Protein 5XA5 (pdb70)

B-factor: mean 40.96, std 16.68, range [18.18, 114.08]

Foldseek 3Di:
DVLFWFQVLVVLLCCQQVVLVPDDDDDDDDPPAALVNVLVVLLVVLVVCLVVLVVVLVPQPCVPVCVVLSVVLVVLNVQLVVLSVVLSVLSSVCSVVVVPPVSVVSNSVSSNSNSVSVSVSVRSVVLSVLVSLLVLLVVLLVLLVCLLVDLDLVSVVVSVVVNVVSLVVSLVVLLVSLVGTPDVVLSVLSVVLNVLLVVLSVQLSVLSNVCSVPVVDVVSVVSNVVSNVSNVQSSQSNSQSSSVHHGD/DDPVVVCPVVVVVVVVVVCVVVPDPDD

Structure (mmCIF, N/CA/C/O backbone):
data_5XA5
#
_entry.id   5XA5
#
_cell.length_a   57.095
_cell.length_b   57.095
_cell.length_c   155.436
_cell.angle_alpha   90.000
_cell.angle_beta   90.000
_cell.angle_gamma   120.000
#
_symmetry.space_group_name_H-M   'P 31 2 1'
#
loop_
_entity.id
_entity.type
_entity.pdbx_description
1 polymer 'Alpha-catenin-like protein hmp-1'
2 polymer 'Beta-catenin-like protein hmp-2'
3 water water
#
loop_
_atom_site.group_PDB
_atom_site.id
_atom_site.type_symbol
_atom_site.label_atom_id
_atom_site.label_alt_id
_atom_site.label_comp_id
_atom_site.label_asym_id
_atom_site.label_entity_id
_atom_site.label_seq_id
_atom_site.pdbx_PDB_ins_code
_atom_site.Cartn_x
_atom_site.Cartn_y
_atom_site.Cartn_z
_atom_site.occupancy
_atom_site.B_iso_or_equiv
_atom_site.auth_seq_id
_atom_site.auth_comp_id
_atom_site.auth_asym_id
_atom_site.auth_atom_id
_atom_site.pdbx_PDB_model_num
ATOM 1 N N . ILE A 1 17 ? 29.600 -1.261 15.731 1.00 91.63 13 ILE A N 1
ATOM 2 C CA . ILE A 1 17 ? 28.351 -1.242 14.973 1.00 95.28 13 ILE A CA 1
ATOM 3 C C . ILE A 1 17 ? 28.604 -1.624 13.512 1.00 98.04 13 ILE A C 1
ATOM 4 O O . ILE A 1 17 ? 27.737 -2.178 12.849 1.00 100.50 13 ILE A O 1
ATOM 9 N N . ASP A 1 18 ? 29.805 -1.319 13.023 1.00 96.99 14 ASP A N 1
ATOM 10 C CA . ASP A 1 18 ? 30.192 -1.572 11.630 1.00 94.34 14 ASP A CA 1
ATOM 11 C C . ASP A 1 18 ? 30.406 -3.056 11.327 1.00 84.23 14 ASP A C 1
ATOM 12 O O . ASP A 1 18 ? 30.609 -3.436 10.179 1.00 81.79 14 ASP A O 1
ATOM 17 N N . GLU A 1 19 ? 30.372 -3.886 12.364 1.00 76.11 15 GLU A N 1
ATOM 18 C CA . GLU A 1 19 ? 30.516 -5.333 12.212 1.00 69.87 15 GLU A CA 1
ATOM 19 C C . GLU A 1 19 ? 29.150 -5.990 12.085 1.00 53.75 15 GLU A C 1
ATOM 20 O O . GLU A 1 19 ? 29.037 -7.182 11.812 1.00 45.82 15 GLU A O 1
ATOM 26 N N . VAL A 1 20 ? 28.109 -5.194 12.289 1.00 42.42 16 VAL A N 1
ATOM 27 C CA . VAL A 1 20 ? 26.749 -5.694 12.207 1.00 34.00 16 VAL A CA 1
ATOM 28 C C . VAL A 1 20 ? 26.359 -5.847 10.747 1.00 33.95 16 VAL A C 1
ATOM 29 O O . VAL A 1 20 ? 26.395 -4.883 9.972 1.00 35.06 16 VAL A O 1
ATOM 33 N N . ARG A 1 21 ? 26.012 -7.071 10.365 1.00 30.09 17 ARG A N 1
ATOM 34 C CA A ARG A 1 21 ? 25.769 -7.394 8.964 0.57 27.66 17 ARG A CA 1
ATOM 35 C CA B ARG A 1 21 ? 25.766 -7.367 8.959 0.43 27.88 17 ARG A CA 1
ATOM 36 C C . ARG A 1 21 ? 24.300 -7.691 8.681 1.00 28.50 17 ARG A C 1
ATOM 37 O O . ARG A 1 21 ? 23.901 -7.817 7.532 1.00 29.31 17 ARG A O 1
ATOM 52 N N . SER A 1 22 ? 23.499 -7.790 9.738 1.00 25.61 18 SER A N 1
ATOM 53 C CA . SER A 1 22 ? 22.071 -8.088 9.613 1.00 26.36 18 SER A CA 1
ATOM 54 C C . SER A 1 22 ? 21.246 -6.834 9.856 1.00 25.98 18 SER A C 1
ATOM 55 O O . SER A 1 22 ? 21.411 -6.204 10.883 1.00 25.11 18 SER A O 1
ATOM 58 N N . LYS A 1 23 ? 20.366 -6.486 8.922 1.00 24.12 19 LYS A N 1
ATOM 59 C CA . LYS A 1 23 ? 19.472 -5.331 9.123 1.00 23.53 19 LYS A CA 1
ATOM 60 C C . LYS A 1 23 ? 18.469 -5.546 10.254 1.00 24.16 19 LYS A C 1
ATOM 61 O O . LYS A 1 23 ? 18.045 -4.584 10.913 1.00 24.72 19 LYS A O 1
ATOM 67 N N . ASN A 1 24 ? 18.043 -6.789 10.446 1.00 24.27 20 ASN A N 1
ATOM 68 C CA . ASN A 1 24 ? 17.158 -7.121 11.555 1.00 24.66 20 ASN A CA 1
ATOM 69 C C . ASN A 1 24 ? 17.853 -6.793 12.870 1.00 26.39 20 ASN A C 1
ATOM 70 O O . ASN A 1 24 ? 17.285 -6.130 13.732 1.00 26.92 20 ASN A O 1
ATOM 75 N N . VAL A 1 25 ? 19.101 -7.232 13.012 1.00 24.39 21 VAL A N 1
ATOM 76 C CA . VAL A 1 25 ? 19.874 -6.920 14.218 1.00 24.33 21 VAL A CA 1
ATOM 77 C C . VAL A 1 25 ? 20.157 -5.425 14.315 1.00 24.96 21 VAL A C 1
ATOM 78 O O . VAL A 1 25 ? 20.038 -4.825 15.383 1.00 26.56 21 VAL A O 1
ATOM 82 N N . LEU A 1 26 ? 20.523 -4.817 13.191 1.00 23.69 22 LEU A N 1
ATOM 83 C CA . LEU A 1 26 ? 20.905 -3.409 13.192 1.00 24.05 22 LEU A CA 1
ATOM 84 C C . LEU A 1 26 ? 19.756 -2.550 13.710 1.00 24.18 22 LEU A C 1
ATOM 85 O O . LEU A 1 26 ? 19.962 -1.683 14.559 1.00 25.15 22 LEU A O 1
ATOM 90 N N . LYS A 1 27 ? 18.542 -2.806 13.228 1.00 22.63 23 LYS A N 1
ATOM 91 C CA . LYS A 1 27 ? 17.402 -1.976 13.652 1.00 22.95 23 LYS A CA 1
ATOM 92 C C . LYS A 1 27 ? 17.103 -2.186 15.122 1.00 27.13 23 LYS A C 1
ATOM 93 O O . LYS A 1 27 ? 16.836 -1.223 15.846 1.00 23.16 23 LYS A O 1
ATOM 99 N N . GLN A 1 28 ? 17.174 -3.440 15.566 1.00 24.39 24 GLN A N 1
ATOM 100 C CA . GLN A 1 28 ? 16.910 -3.733 16.977 1.00 22.87 24 GLN A CA 1
ATOM 101 C C . GLN A 1 28 ? 17.918 -3.048 17.887 1.00 28.76 24 GLN A C 1
ATOM 102 O O . GLN A 1 28 ? 17.544 -2.451 18.892 1.00 27.10 24 GLN A O 1
ATOM 108 N N . ILE A 1 29 ? 19.203 -3.150 17.565 1.00 26.85 25 ILE A N 1
ATOM 109 C CA A ILE A 1 29 ? 20.237 -2.551 18.390 0.36 27.62 25 ILE A CA 1
ATOM 110 C CA B ILE A 1 29 ? 20.211 -2.558 18.437 0.64 27.40 25 ILE A CA 1
ATOM 111 C C . ILE A 1 29 ? 20.160 -1.033 18.345 1.00 27.25 25 ILE A C 1
ATOM 112 O O . ILE A 1 29 ? 20.434 -0.353 19.323 1.00 27.81 25 ILE A O 1
ATOM 121 N N . THR A 1 30 ? 19.764 -0.495 17.194 1.00 23.46 26 THR A N 1
ATOM 122 C CA . THR A 1 30 ? 19.647 0.959 17.089 1.00 24.66 26 THR A CA 1
ATOM 123 C C . THR A 1 30 ? 18.550 1.447 18.030 1.00 25.85 26 THR A C 1
ATOM 124 O O . THR A 1 30 ? 18.705 2.476 18.703 1.00 25.62 26 THR A O 1
ATOM 128 N N . GLN A 1 31 ? 17.457 0.696 18.104 1.00 23.39 27 GLN A N 1
ATOM 129 C CA . GLN A 1 31 ? 16.382 1.023 19.049 1.00 25.73 27 GLN A CA 1
ATOM 130 C C . GLN A 1 31 ? 16.885 0.958 20.477 1.00 29.99 27 GLN A C 1
ATOM 131 O O . GLN A 1 31 ? 16.660 1.868 21.273 1.00 29.23 27 GLN A O 1
ATOM 137 N N . LEU A 1 32 ? 17.555 -0.141 20.796 1.00 26.86 28 LEU A N 1
ATOM 138 C CA . LEU A 1 32 ? 18.029 -0.367 22.163 1.00 29.48 28 LEU A CA 1
ATOM 139 C C . LEU A 1 32 ? 18.890 0.800 22.635 1.00 27.80 28 LEU A C 1
ATOM 140 O O . LEU A 1 32 ? 18.607 1.420 23.668 1.00 37.67 28 LEU A O 1
ATOM 145 N N . ILE A 1 33 ? 19.910 1.125 21.851 1.00 29.44 29 ILE A N 1
ATOM 146 C CA . ILE A 1 33 ? 20.908 2.112 22.237 1.00 31.22 29 ILE A CA 1
ATOM 147 C C . ILE A 1 33 ? 20.374 3.531 22.198 1.00 32.79 29 ILE A C 1
ATOM 148 O O . ILE A 1 33 ? 20.558 4.299 23.143 1.00 34.89 29 ILE A O 1
ATOM 153 N N . ASN A 1 34 ? 19.701 3.895 21.112 1.00 26.92 30 ASN A N 1
ATOM 154 C CA . ASN A 1 34 ? 19.181 5.255 21.010 1.00 26.32 30 ASN A CA 1
ATOM 155 C C . ASN A 1 34 ? 18.153 5.604 22.074 1.00 27.68 30 ASN A C 1
ATOM 156 O O . ASN A 1 34 ? 18.188 6.700 22.642 1.00 31.40 30 ASN A O 1
ATOM 161 N N . GLU A 1 35 ? 17.225 4.692 22.346 1.00 27.86 31 GLU A N 1
ATOM 162 C CA . GLU A 1 35 ? 16.137 5.040 23.257 1.00 26.35 31 GLU A CA 1
ATOM 163 C C . GLU A 1 35 ? 16.659 5.265 24.665 1.00 32.57 31 GLU A C 1
ATOM 164 O O . GLU A 1 35 ? 16.270 6.230 25.313 1.00 35.06 31 GLU A O 1
ATOM 170 N N . VAL A 1 36 ? 17.552 4.399 25.130 1.00 29.59 32 VAL A N 1
ATOM 171 C CA . VAL A 1 36 ? 17.954 4.448 26.535 1.00 35.25 32 VAL A CA 1
ATOM 172 C C . VAL A 1 36 ? 18.971 5.560 26.793 1.00 44.24 32 VAL A C 1
ATOM 173 O O . VAL A 1 36 ? 19.149 5.995 27.931 1.00 38.44 32 VAL A O 1
ATOM 177 N N . THR A 1 37 ? 19.625 6.041 25.739 1.00 39.76 33 THR A N 1
ATOM 178 C CA . THR A 1 37 ? 20.590 7.128 25.891 1.00 41.32 33 THR A CA 1
ATOM 179 C C . THR A 1 37 ? 20.016 8.491 25.504 1.00 48.39 33 THR A C 1
ATOM 180 O O . THR A 1 37 ? 20.737 9.490 25.498 1.00 50.23 33 THR A O 1
ATOM 184 N N . ASN A 1 38 ? 18.727 8.539 25.181 1.00 40.41 34 ASN A N 1
ATOM 185 C CA . ASN A 1 38 ? 18.101 9.784 24.740 1.00 44.01 34 ASN A CA 1
ATOM 186 C C . ASN A 1 38 ? 16.804 10.095 25.487 1.00 47.42 34 ASN A C 1
ATOM 187 O O . ASN A 1 38 ? 15.853 10.634 24.913 1.00 48.43 34 ASN A O 1
ATOM 192 N N . ILE A 1 39 ? 16.762 9.753 26.769 1.00 38.29 35 ILE A N 1
ATOM 193 C CA . ILE A 1 39 ? 15.580 10.030 27.572 1.00 39.28 35 ILE A CA 1
ATOM 194 C C . ILE A 1 39 ? 15.488 11.510 27.896 1.00 46.84 35 ILE A C 1
ATOM 195 O O . ILE A 1 39 ? 16.389 12.070 28.515 1.00 41.44 35 ILE A O 1
ATOM 200 N N . THR A 1 40 ? 14.403 12.139 27.459 1.00 47.73 36 THR A N 1
ATOM 201 C CA . THR A 1 40 ? 14.149 13.536 27.781 1.00 60.57 36 THR A CA 1
ATOM 202 C C . THR A 1 40 ? 12.909 13.653 28.658 1.00 63.11 36 THR A C 1
ATOM 203 O O . THR A 1 40 ? 13.002 13.926 29.855 1.00 73.31 36 THR A O 1
ATOM 207 N N . GLU A 1 41 ? 11.751 13.426 28.053 1.00 52.96 37 GLU A N 1
ATOM 208 C CA . GLU A 1 41 ? 10.475 13.547 28.747 1.00 48.97 37 GLU A CA 1
ATOM 209 C C . GLU A 1 41 ? 10.208 12.357 29.669 1.00 41.29 37 GLU A C 1
ATOM 210 O O . GLU A 1 41 ? 10.589 11.222 29.365 1.00 37.79 37 GLU A O 1
ATOM 216 N N . THR A 1 42 ? 9.564 12.626 30.801 1.00 39.38 38 THR A N 1
ATOM 217 C CA . THR A 1 42 ? 9.112 11.558 31.682 1.00 34.41 38 THR A CA 1
ATOM 218 C C . THR A 1 42 ? 7.595 11.608 31.823 1.00 32.50 38 THR A C 1
ATOM 219 O O . THR A 1 42 ? 6.967 12.616 31.493 1.00 37.78 38 THR A O 1
ATOM 223 N N . PHE A 1 43 ? 7.017 10.520 32.330 1.00 33.05 39 PHE A N 1
ATOM 224 C CA . PHE A 1 43 ? 5.566 10.312 32.319 1.00 33.32 39 PHE A CA 1
ATOM 225 C C . PHE A 1 43 ? 5.036 9.746 33.616 1.00 31.41 39 PHE A C 1
ATOM 226 O O . PHE A 1 43 ? 5.756 9.065 34.340 1.00 32.37 39 PHE A O 1
ATOM 234 N N . PRO A 1 44 ? 3.761 10.007 33.909 1.00 32.77 40 PRO A N 1
ATOM 235 C CA . PRO A 1 44 ? 3.2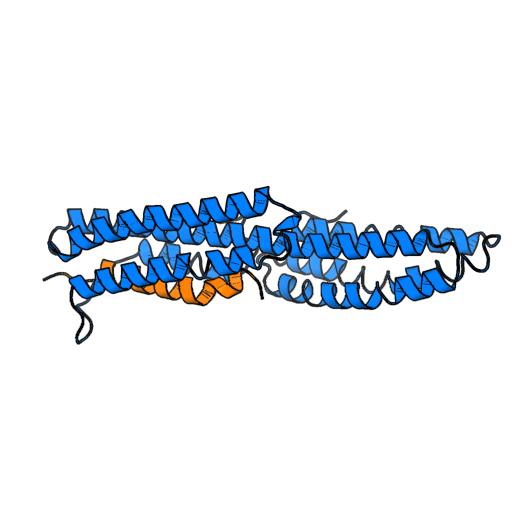01 9.312 35.069 1.00 31.34 40 PRO A CA 1
ATOM 236 C C . PRO A 1 44 ? 3.048 7.816 34.817 1.00 34.06 40 PRO A C 1
ATOM 237 O O . PRO A 1 44 ? 3.223 7.340 33.692 1.00 35.38 40 PRO A O 1
ATOM 241 N N . LEU A 1 45 ? 2.748 7.087 35.881 1.00 37.40 41 LEU A N 1
ATOM 242 C CA . LEU A 1 45 ? 2.441 5.668 35.789 1.00 36.85 41 LEU A CA 1
ATOM 243 C C . LEU A 1 45 ? 1.240 5.441 34.887 1.00 32.80 41 LEU A C 1
ATOM 244 O O . LEU A 1 45 ? 0.287 6.223 34.909 1.00 40.51 41 LEU A O 1
ATOM 249 N N . LYS A 1 46 ? 1.278 4.375 34.096 1.00 35.90 42 LYS A N 1
ATOM 250 C CA . LYS A 1 46 ? 0.099 3.992 33.334 1.00 35.82 42 LYS A CA 1
ATOM 251 C C . LYS A 1 46 ? -0.992 3.607 34.328 1.00 43.66 42 LYS A C 1
ATOM 252 O O . LYS A 1 46 ? -0.690 3.275 35.481 1.00 42.84 42 LYS A O 1
ATOM 258 N N . PRO A 1 47 ? -2.266 3.687 33.907 1.00 39.45 43 PRO A N 1
ATOM 259 C CA . PRO A 1 47 ? -3.359 3.367 34.831 1.00 36.43 43 PRO A CA 1
ATOM 260 C C . PRO A 1 47 ? -3.223 1.974 35.439 1.00 38.13 43 PRO A C 1
ATOM 261 O O . PRO A 1 47 ? -3.001 0.997 34.716 1.00 38.62 43 PRO A O 1
ATOM 265 N N . GLY A 1 48 ? -3.312 1.910 36.764 1.00 45.00 44 GLY A N 1
ATOM 266 C CA . GLY A 1 48 ? -3.235 0.649 37.481 1.00 45.70 44 GLY A CA 1
ATOM 267 C C . GLY A 1 48 ? -1.828 0.208 37.844 1.00 44.41 44 GLY A C 1
ATOM 268 O O . GLY A 1 48 ? -1.647 -0.723 38.629 1.00 37.62 44 GLY A O 1
ATOM 269 N N . GLN A 1 49 ? -0.822 0.863 37.272 1.00 36.66 45 GLN A N 1
ATOM 270 C CA . GLN A 1 49 ? 0.561 0.469 37.517 1.00 33.59 45 GLN A CA 1
ATOM 271 C C . GLN A 1 49 ? 1.083 1.068 38.825 1.00 40.30 45 GLN A C 1
ATOM 272 O O . GLN A 1 49 ? 0.544 2.060 39.322 1.00 37.69 45 GLN A O 1
ATOM 278 N N . THR A 1 50 ? 2.116 0.443 39.388 1.00 36.21 46 THR A N 1
ATOM 279 C CA . THR A 1 50 ? 2.809 0.972 40.558 1.00 33.55 46 THR A CA 1
ATOM 280 C C . THR A 1 50 ? 4.311 0.970 40.365 1.00 37.08 46 THR A C 1
ATOM 281 O O . THR A 1 50 ? 4.826 0.323 39.449 1.00 35.30 46 THR A O 1
ATOM 285 N N . THR A 1 51 ? 5.017 1.669 41.248 1.00 37.17 47 THR A N 1
ATOM 286 C CA . THR A 1 51 ? 6.472 1.662 41.192 1.00 44.81 47 THR A CA 1
ATOM 287 C C . THR A 1 51 ? 6.994 0.245 41.384 1.00 45.58 47 THR A C 1
ATOM 288 O O . THR A 1 51 ? 7.893 -0.184 40.667 1.00 42.74 47 THR A O 1
ATOM 292 N N . GLU A 1 52 ? 6.426 -0.495 42.333 1.00 46.66 48 GLU A N 1
ATOM 293 C CA . GLU A 1 52 ? 6.865 -1.873 42.535 1.00 42.14 48 GLU A CA 1
ATOM 294 C C . GLU A 1 52 ? 6.519 -2.754 41.321 1.00 43.42 48 GLU A C 1
ATOM 295 O O . GLU A 1 52 ? 7.286 -3.651 40.960 1.00 41.14 48 GLU A O 1
ATOM 301 N N . GLY A 1 53 ? 5.384 -2.480 40.685 1.00 41.14 49 GLY A N 1
ATOM 302 C CA . GLY A 1 53 ? 4.999 -3.159 39.459 1.00 37.59 49 GLY A CA 1
ATOM 303 C C . GLY A 1 53 ? 5.962 -2.926 38.301 1.00 36.13 49 GLY A C 1
ATOM 304 O O . GLY A 1 53 ? 6.170 -3.819 37.468 1.00 38.57 49 GLY A O 1
ATOM 305 N N . LEU A 1 54 ? 6.544 -1.731 38.223 1.00 30.89 50 LEU A N 1
ATOM 306 C CA . LEU A 1 54 ? 7.534 -1.445 37.176 1.00 30.08 50 LEU A CA 1
ATOM 307 C C . LEU A 1 54 ? 8.731 -2.373 37.305 1.00 32.80 50 LEU A C 1
ATOM 308 O O . LEU A 1 54 ? 9.250 -2.879 36.310 1.00 34.82 50 LEU A O 1
ATOM 313 N N . VAL A 1 55 ? 9.182 -2.579 38.534 1.00 35.20 51 VAL A N 1
ATOM 314 C CA . VAL A 1 55 ? 10.315 -3.454 38.786 1.00 36.70 51 VAL A CA 1
ATOM 315 C C . VAL A 1 55 ? 9.915 -4.904 38.512 1.00 39.34 51 VAL A C 1
ATOM 316 O O . VAL A 1 55 ? 10.691 -5.671 37.937 1.00 38.64 51 VAL A O 1
ATOM 320 N N . ALA A 1 56 ? 8.700 -5.278 38.914 1.00 39.89 52 ALA A N 1
ATOM 321 C CA . ALA A 1 56 ? 8.215 -6.641 38.692 1.00 38.51 52 ALA A CA 1
ATOM 322 C C . ALA A 1 56 ? 8.186 -6.980 37.206 1.00 44.85 52 ALA A C 1
ATOM 323 O O . ALA A 1 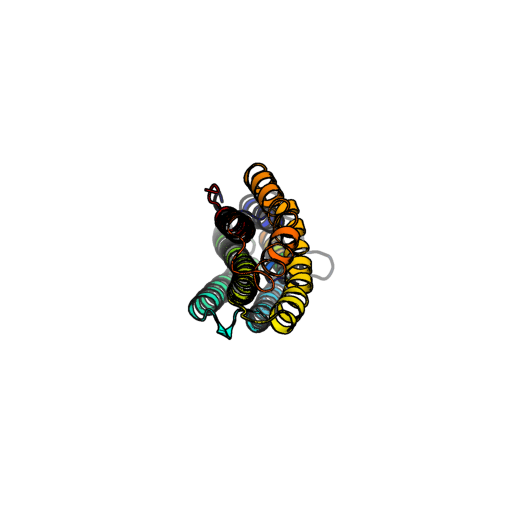56 ? 8.616 -8.062 36.795 1.00 39.65 52 ALA A O 1
ATOM 325 N N . THR A 1 57 ? 7.672 -6.056 36.403 1.00 36.87 53 THR A N 1
ATOM 326 C CA . THR A 1 57 ? 7.635 -6.256 34.960 1.00 36.97 53 THR A CA 1
ATOM 327 C C . THR A 1 57 ? 9.037 -6.422 34.401 1.00 38.60 53 THR A C 1
ATOM 328 O O . THR A 1 57 ? 9.286 -7.314 33.591 1.00 37.43 53 THR A O 1
ATOM 332 N N . LEU A 1 58 ? 9.947 -5.558 34.835 1.00 37.37 54 LEU A N 1
ATOM 333 C CA . LEU A 1 58 ? 11.339 -5.625 34.402 1.00 35.75 54 LEU A CA 1
ATOM 334 C C . LEU A 1 58 ? 11.939 -6.984 34.756 1.00 42.05 54 LEU A C 1
ATOM 335 O O . LEU A 1 58 ? 12.582 -7.631 33.929 1.00 36.48 54 LEU A O 1
ATOM 340 N N . ASP A 1 59 ? 11.695 -7.422 35.986 1.00 39.59 55 ASP A N 1
ATOM 341 C CA . ASP A 1 59 ? 12.207 -8.702 36.465 1.00 41.41 55 ASP A CA 1
ATOM 342 C C . ASP A 1 59 ? 11.707 -9.854 35.593 1.00 34.02 55 ASP A C 1
ATOM 343 O O . ASP A 1 59 ? 12.485 -10.718 35.183 1.00 40.41 55 ASP A O 1
ATOM 348 N N . ALA A 1 60 ? 10.414 -9.847 35.280 1.00 43.58 56 ALA A N 1
ATOM 349 C CA . ALA A 1 60 ? 9.812 -10.895 34.457 1.00 37.11 56 ALA A CA 1
ATOM 350 C C . ALA A 1 60 ? 10.338 -10.861 33.033 1.00 33.84 56 ALA A C 1
ATOM 351 O O . ALA A 1 60 ? 10.484 -11.903 32.391 1.00 40.28 56 ALA A O 1
ATOM 353 N N . ALA A 1 61 ? 10.603 -9.659 32.538 1.00 32.28 57 ALA A N 1
ATOM 354 C CA . ALA A 1 61 ? 11.096 -9.497 31.169 1.00 33.13 57 ALA A CA 1
ATOM 355 C C . ALA A 1 61 ? 12.533 -9.987 31.053 1.00 37.32 57 ALA A C 1
ATOM 356 O O . ALA A 1 61 ? 12.899 -10.596 30.044 1.00 38.69 57 ALA A O 1
ATOM 358 N N . VAL A 1 62 ? 13.350 -9.708 32.065 1.00 35.22 58 VAL A N 1
ATOM 359 C CA . VAL A 1 62 ? 14.704 -10.258 32.108 1.00 33.78 58 VAL A CA 1
ATOM 360 C C . VAL A 1 62 ? 14.634 -11.777 32.101 1.00 38.47 58 VAL A C 1
ATOM 361 O O . VAL A 1 62 ? 15.311 -12.440 31.309 1.00 39.64 58 VAL A O 1
ATOM 365 N N . ALA A 1 63 ? 13.793 -12.327 32.975 1.00 38.34 59 ALA A N 1
ATOM 366 C CA . ALA A 1 63 ? 13.646 -13.773 33.079 1.00 37.03 59 ALA A CA 1
ATOM 367 C C . ALA A 1 63 ? 13.199 -14.412 31.765 1.00 41.28 59 ALA A C 1
ATOM 368 O O . ALA A 1 63 ? 13.733 -15.446 31.360 1.00 42.95 59 ALA A O 1
ATOM 370 N N . ASN A 1 64 ? 12.223 -13.804 31.100 1.00 37.27 60 ASN A N 1
ATOM 371 C CA . ASN A 1 64 ? 11.711 -14.383 29.869 1.00 40.07 60 ASN A CA 1
ATOM 372 C C . ASN A 1 64 ? 12.766 -14.346 28.770 1.00 39.85 60 ASN A C 1
ATOM 373 O O . ASN A 1 64 ? 12.843 -15.260 27.947 1.00 40.93 60 ASN A O 1
ATOM 378 N N . PHE A 1 65 ? 13.576 -13.289 28.762 1.00 35.03 61 PHE A N 1
ATOM 379 C CA . PHE A 1 65 ? 14.675 -13.179 27.809 1.00 34.75 61 PHE A CA 1
ATOM 380 C C . PHE A 1 65 ? 15.665 -14.327 28.039 1.00 38.46 61 PHE A C 1
ATOM 381 O O . PHE A 1 65 ? 16.131 -14.973 27.093 1.00 37.29 61 PHE A O 1
ATOM 389 N N . LEU A 1 66 ? 15.976 -14.591 29.304 1.00 37.87 62 LEU A N 1
ATOM 390 C CA . LEU A 1 66 ? 16.917 -15.647 29.633 1.00 38.32 62 LEU A CA 1
ATOM 391 C C . LEU A 1 66 ? 16.360 -17.016 29.260 1.00 42.92 62 LEU A C 1
ATOM 392 O O . LEU A 1 66 ? 17.099 -17.876 28.789 1.00 46.32 62 LEU A O 1
ATOM 397 N N . GLN A 1 67 ? 15.057 -17.209 29.452 1.00 42.56 63 GLN A N 1
ATOM 398 C CA . GLN A 1 67 ? 14.434 -18.496 29.164 1.00 39.63 63 GLN A CA 1
ATOM 399 C C . GLN A 1 67 ? 14.400 -18.760 27.665 1.00 39.71 63 GLN A C 1
ATOM 400 O O . GLN A 1 67 ? 14.769 -19.842 27.209 1.00 43.04 63 GLN A O 1
ATOM 406 N N . THR A 1 68 ? 13.959 -17.771 26.900 1.00 37.26 64 THR A N 1
ATOM 407 C CA A THR A 1 68 ? 13.876 -17.964 25.460 0.23 38.95 64 THR A CA 1
ATOM 408 C CA B THR A 1 68 ? 13.878 -17.889 25.452 0.77 36.91 64 THR A CA 1
ATOM 409 C C . THR A 1 68 ? 15.278 -18.031 24.854 1.00 36.77 64 THR A C 1
ATOM 410 O O . THR A 1 68 ? 15.518 -18.838 23.936 1.00 38.87 64 THR A O 1
ATOM 417 N N . GLY A 1 69 ? 16.212 -17.242 25.383 1.00 37.78 65 GLY A N 1
ATOM 418 C CA . GLY A 1 69 ? 17.602 -17.309 24.959 1.00 38.29 65 GLY A CA 1
ATOM 419 C C . GLY A 1 69 ? 18.195 -18.696 25.151 1.00 37.27 65 GLY A C 1
ATOM 420 O O . GLY A 1 69 ? 18.865 -19.214 24.258 1.00 39.49 65 GLY A O 1
ATOM 421 N N . SER A 1 70 ? 17.947 -19.303 26.312 1.00 40.00 66 SER A N 1
ATOM 422 C CA . SER A 1 70 ? 18.436 -20.657 26.591 1.00 41.40 66 SER A CA 1
ATOM 423 C C . SER A 1 70 ? 17.851 -21.685 25.635 1.00 44.56 66 SER A C 1
ATOM 424 O O . SER A 1 70 ? 18.559 -22.570 25.153 1.00 44.27 66 SER A O 1
ATOM 427 N N . PHE A 1 71 ? 16.553 -21.572 25.378 1.00 45.85 67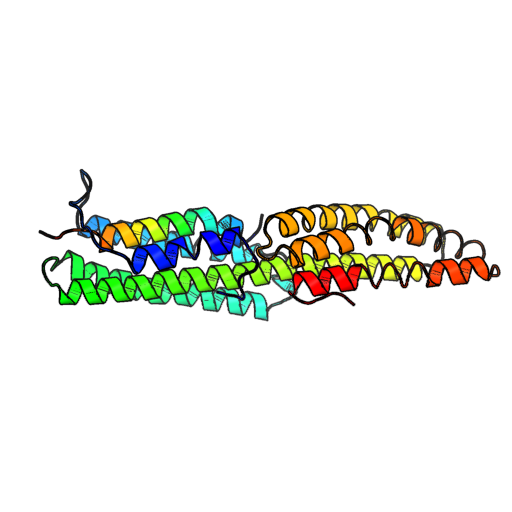 PHE A N 1
ATOM 428 C CA . PHE A 1 71 ? 15.882 -22.470 24.449 1.00 44.87 67 PHE A CA 1
ATOM 429 C C . PHE A 1 71 ? 16.461 -22.318 23.040 1.00 41.83 67 PHE A C 1
ATOM 430 O O . PHE A 1 71 ? 16.762 -23.315 22.374 1.00 43.12 67 PHE A O 1
ATOM 438 N N . ALA A 1 72 ? 16.624 -21.068 22.605 1.00 37.61 68 ALA A N 1
ATOM 439 C CA . ALA A 1 72 ? 17.153 -20.764 21.270 1.00 37.13 68 ALA A CA 1
ATOM 440 C C . ALA A 1 72 ? 18.538 -21.368 21.080 1.00 38.64 68 ALA A C 1
ATOM 441 O O . ALA A 1 72 ? 18.846 -21.935 20.024 1.00 41.54 68 ALA A O 1
ATOM 443 N N . ILE A 1 73 ? 19.369 -21.251 22.110 1.00 40.91 69 ILE A N 1
ATOM 444 C CA . ILE A 1 73 ? 20.732 -21.770 22.058 1.00 45.05 69 ILE A CA 1
ATOM 445 C C . ILE A 1 73 ? 20.725 -23.302 21.991 1.00 50.05 69 ILE A C 1
ATOM 446 O O . ILE A 1 73 ? 21.491 -23.902 21.229 1.00 48.66 69 ILE A O 1
ATOM 451 N N . SER A 1 74 ? 19.849 -23.930 22.774 1.00 42.98 70 SER A N 1
ATOM 452 C CA . SER A 1 74 ? 19.784 -25.389 22.824 1.00 46.70 70 SER A CA 1
ATOM 453 C C . SER A 1 74 ? 19.315 -26.012 21.509 1.00 51.92 70 SER A C 1
ATOM 454 O O . SER A 1 74 ? 19.627 -27.165 21.218 1.00 56.84 70 SER A O 1
ATOM 457 N N . LYS A 1 75 ? 18.575 -25.251 20.714 1.00 47.86 71 LYS A N 1
ATOM 458 C CA . LYS A 1 75 ? 18.047 -25.756 19.454 1.00 53.01 71 LYS A CA 1
ATOM 459 C C . LYS A 1 75 ? 18.965 -25.437 18.277 1.00 52.34 71 LYS A C 1
ATOM 460 O O . LYS A 1 75 ? 18.702 -25.865 17.150 1.00 54.42 71 LYS A O 1
ATOM 466 N N . CYS A 1 76 ? 20.038 -24.693 18.539 1.00 49.78 72 CYS A N 1
ATOM 467 C CA . CYS A 1 76 ? 20.942 -24.272 17.471 1.00 47.11 72 CYS A CA 1
ATOM 468 C C . CYS A 1 76 ? 21.578 -25.484 16.819 1.00 47.91 72 CYS A C 1
ATOM 469 O O . CYS A 1 76 ? 22.215 -26.287 17.496 1.00 46.89 72 CYS A O 1
ATOM 472 N N . PRO A 1 77 ? 21.405 -25.619 15.497 1.00 50.63 73 PRO A N 1
ATOM 473 C CA . PRO A 1 77 ? 21.826 -26.842 14.800 1.00 52.82 73 PRO A CA 1
ATOM 474 C C . PRO A 1 77 ? 23.326 -27.150 14.850 1.00 59.87 73 PRO A C 1
ATOM 475 O O . PRO A 1 77 ? 23.696 -28.269 14.520 1.00 66.91 73 PRO A O 1
ATOM 479 N N . ILE A 1 78 ? 24.179 -26.219 15.259 1.00 53.14 74 ILE A N 1
ATOM 480 C CA . ILE A 1 78 ? 25.594 -26.569 15.386 1.00 55.65 74 ILE A CA 1
ATOM 481 C C . ILE A 1 78 ? 26.041 -26.744 16.844 1.00 59.59 74 ILE A C 1
ATOM 482 O O . ILE A 1 78 ? 27.218 -26.585 17.159 1.00 54.62 74 ILE A O 1
ATOM 487 N N . ALA A 1 79 ? 25.088 -27.088 17.713 1.00 62.41 75 ALA A N 1
ATOM 488 C CA . ALA A 1 79 ? 25.325 -27.297 19.147 1.00 67.86 75 ALA A CA 1
ATOM 489 C C . ALA A 1 79 ? 26.439 -28.308 19.383 1.00 77.56 75 ALA A C 1
ATOM 490 O O . ALA A 1 79 ? 27.330 -28.084 20.216 1.00 85.37 75 ALA A O 1
ATOM 492 N N . ASN A 1 80 ? 26.363 -29.402 18.632 1.00 79.42 76 ASN A N 1
ATOM 493 C CA . ASN A 1 80 ? 27.373 -30.432 18.614 1.00 81.28 76 ASN A CA 1
ATOM 494 C C . ASN A 1 80 ? 28.701 -29.957 18.050 1.00 77.69 76 ASN A C 1
ATOM 495 O O . ASN A 1 80 ? 29.752 -30.096 18.679 1.00 77.83 76 ASN A O 1
ATOM 500 N N . SER A 1 81 ? 28.619 -29.415 16.840 1.00 73.26 77 SER A N 1
ATOM 501 C CA . SER A 1 81 ? 29.755 -29.269 15.938 1.00 72.35 77 SER A CA 1
ATOM 502 C C . SER A 1 81 ? 30.712 -28.167 16.367 1.00 75.85 77 SER A C 1
ATOM 503 O O . SER A 1 81 ? 31.898 -28.180 16.035 1.00 73.65 77 SER A O 1
ATOM 506 N N . ASP A 1 82 ? 30.174 -27.198 17.095 1.00 55.73 78 ASP A N 1
ATOM 507 C CA . ASP A 1 82 ? 30.924 -26.004 17.459 1.00 59.00 78 ASP A CA 1
ATOM 508 C C . ASP A 1 82 ? 30.675 -25.638 18.918 1.00 54.07 78 ASP A C 1
ATOM 509 O O . ASP A 1 82 ? 29.852 -24.773 19.220 1.00 55.52 78 ASP A O 1
ATOM 514 N N . PRO A 1 83 ? 31.388 -26.299 19.833 1.00 49.96 79 PRO A N 1
ATOM 515 C CA . PRO A 1 83 ? 31.164 -26.115 21.270 1.00 48.84 79 PRO A CA 1
ATOM 516 C C . PRO A 1 83 ? 31.598 -24.751 21.796 1.00 50.75 79 PRO A C 1
ATOM 517 O O . PRO A 1 83 ? 30.934 -24.231 22.685 1.00 55.56 79 PRO A O 1
ATOM 521 N N . ARG A 1 84 ? 32.681 -24.188 21.267 1.00 51.74 80 ARG A N 1
ATOM 522 C CA . ARG A 1 84 ? 33.108 -22.852 21.670 1.00 60.84 80 ARG A CA 1
ATOM 523 C C . ARG A 1 84 ? 32.101 -21.786 21.271 1.00 49.54 80 ARG A C 1
ATOM 524 O O . ARG A 1 84 ? 32.020 -20.750 21.923 1.00 53.84 80 ARG A O 1
ATOM 532 N N . ALA A 1 85 ? 31.358 -22.026 20.196 1.00 52.66 81 ALA A N 1
ATOM 533 C CA . ALA A 1 85 ? 30.353 -21.074 19.754 1.00 46.68 81 ALA A CA 1
ATOM 534 C C . ALA A 1 85 ? 29.231 -21.014 20.781 1.00 57.04 81 ALA A C 1
ATOM 535 O O . ALA A 1 85 ? 28.807 -19.932 21.187 1.00 51.42 81 ALA A O 1
ATOM 537 N N . ILE A 1 86 ? 28.747 -22.184 21.185 1.00 48.49 82 ILE A N 1
ATOM 538 C CA . ILE A 1 86 ? 27.716 -22.280 22.209 1.00 49.13 82 ILE A CA 1
ATOM 539 C C . ILE A 1 86 ? 28.198 -21.686 23.533 1.00 63.10 82 ILE A C 1
ATOM 540 O O . ILE A 1 86 ? 27.415 -21.083 24.268 1.00 63.72 82 ILE A O 1
ATOM 545 N N . ASP A 1 87 ? 29.485 -21.851 23.832 1.00 54.46 83 ASP A N 1
ATOM 546 C CA . ASP A 1 87 ? 30.067 -21.275 25.045 1.00 57.88 83 ASP A CA 1
ATOM 547 C C . ASP A 1 87 ? 30.022 -19.748 25.043 1.00 53.09 83 ASP A C 1
ATOM 548 O O . ASP A 1 87 ? 29.747 -19.130 26.069 1.00 52.33 83 ASP A O 1
ATOM 553 N N . LEU A 1 88 ? 30.301 -19.142 23.895 1.00 53.82 84 LEU A N 1
ATOM 554 C CA . LEU A 1 88 ? 30.234 -17.691 23.784 1.00 53.07 84 LEU A CA 1
ATOM 555 C C . LEU A 1 88 ? 28.807 -17.210 24.000 1.00 46.08 84 LEU A C 1
ATOM 556 O O . LEU A 1 88 ? 28.579 -16.194 24.660 1.00 44.90 84 LEU A O 1
ATOM 561 N N . LEU A 1 89 ? 27.854 -17.951 23.441 1.00 44.57 85 LEU A N 1
ATOM 562 C CA . LEU A 1 89 ? 26.439 -17.603 23.548 1.00 40.69 85 LEU A CA 1
ATOM 563 C C . LEU A 1 89 ? 25.981 -17.632 24.992 1.00 44.83 85 LEU A C 1
ATOM 564 O O . LEU A 1 89 ? 25.264 -16.742 25.435 1.00 43.72 85 LEU A O 1
ATOM 569 N N . HIS A 1 90 ? 26.400 -18.658 25.727 1.00 46.53 86 HIS A N 1
ATOM 570 C CA . HIS A 1 90 ? 26.030 -18.760 27.126 1.00 42.70 86 HIS A CA 1
ATOM 571 C C . HIS A 1 90 ? 26.679 -17.636 27.933 1.00 42.75 86 HIS A C 1
ATOM 572 O O . HIS A 1 90 ? 26.051 -17.054 28.817 1.00 44.46 86 HIS A O 1
ATOM 579 N N . GLU A 1 91 ? 27.928 -17.318 27.599 1.00 47.27 87 GLU A N 1
ATOM 580 C CA . GLU A 1 91 ? 28.648 -16.219 28.237 1.00 42.39 87 GLU A CA 1
ATOM 581 C C . GLU A 1 91 ? 27.940 -14.884 28.010 1.00 41.89 87 GLU A C 1
ATOM 582 O O . GLU A 1 91 ? 27.785 -14.081 28.929 1.00 47.69 87 GLU A O 1
ATOM 588 N N . ALA A 1 92 ? 27.522 -14.650 26.774 1.00 43.47 88 ALA A N 1
ATOM 589 C CA . ALA A 1 92 ? 26.847 -13.401 26.428 1.00 44.98 88 ALA A CA 1
ATOM 590 C C . ALA A 1 92 ? 25.481 -13.313 27.085 1.00 48.10 88 ALA A C 1
ATOM 591 O O . ALA A 1 92 ? 25.050 -12.237 27.495 1.00 42.30 88 ALA A O 1
ATOM 593 N N . LEU A 1 93 ? 24.792 -14.445 27.171 1.00 41.92 89 LEU A N 1
ATOM 594 C CA . LEU A 1 93 ? 23.501 -14.479 27.848 1.00 42.92 89 LEU A CA 1
ATOM 595 C C . LEU A 1 93 ? 23.691 -14.217 29.339 1.00 46.44 89 LEU A C 1
ATOM 596 O O . LEU A 1 93 ? 22.848 -13.590 29.980 1.00 41.87 89 LEU A O 1
ATOM 601 N N . GLY A 1 94 ? 24.802 -14.710 29.883 1.00 46.09 90 GLY A N 1
ATOM 602 C CA . GLY A 1 94 ? 25.131 -14.489 31.278 1.00 45.05 90 GLY A CA 1
ATOM 603 C C . GLY A 1 94 ? 25.340 -13.017 31.575 1.00 47.24 90 GLY A C 1
ATOM 604 O O . GLY A 1 94 ? 25.008 -12.539 32.651 1.00 45.81 90 GLY A O 1
ATOM 605 N N . ALA A 1 95 ? 25.881 -12.288 30.605 1.00 47.13 91 ALA A N 1
ATOM 606 C CA . ALA A 1 95 ? 26.092 -10.855 30.783 1.00 48.18 91 ALA A CA 1
ATOM 607 C C . ALA A 1 95 ? 24.755 -10.119 30.857 1.00 43.81 91 ALA A C 1
ATOM 608 O O . ALA A 1 95 ? 24.636 -9.108 31.553 1.00 43.86 91 ALA A O 1
ATOM 610 N N . VAL A 1 96 ? 23.747 -10.628 30.149 1.00 40.85 92 VAL A N 1
ATOM 611 C CA . VAL A 1 96 ? 22.396 -10.082 30.254 1.00 33.52 92 VAL A CA 1
ATOM 612 C C . VAL A 1 96 ? 21.809 -10.370 31.638 1.00 39.82 92 VAL A C 1
ATOM 613 O O . VAL A 1 96 ? 21.209 -9.492 32.263 1.00 43.91 92 VAL A O 1
ATOM 617 N N . GLN A 1 97 ? 22.002 -11.589 32.128 1.00 42.58 93 GLN A N 1
ATOM 618 C CA . GLN A 1 97 ? 21.518 -11.947 33.457 1.00 39.38 93 GLN A CA 1
ATOM 619 C C . GLN A 1 97 ? 22.138 -11.052 34.525 1.00 45.59 93 GLN A C 1
ATOM 620 O O . GLN A 1 97 ? 21.447 -10.581 35.431 1.00 43.95 93 GLN A O 1
ATOM 626 N N . ASP A 1 98 ? 23.440 -10.811 34.404 1.00 43.54 94 ASP A N 1
ATOM 627 C CA . ASP A 1 98 ? 24.164 -10.030 35.402 1.00 45.52 94 ASP A CA 1
ATOM 628 C C . ASP A 1 98 ? 23.773 -8.552 35.363 1.00 48.57 94 ASP A C 1
ATOM 629 O O . ASP A 1 98 ? 23.385 -7.992 36.390 1.00 46.43 94 ASP A O 1
ATOM 634 N N . THR A 1 99 ? 23.858 -7.920 34.194 1.00 42.61 95 THR A N 1
ATOM 635 C CA . THR A 1 99 ? 23.465 -6.517 34.076 1.00 37.18 95 THR A CA 1
ATOM 636 C C . THR A 1 99 ? 21.990 -6.369 34.405 1.00 45.30 95 THR A C 1
ATOM 637 O O . THR A 1 99 ? 21.550 -5.321 34.894 1.00 41.29 95 THR A O 1
ATOM 641 N N . GLY A 1 100 ? 21.232 -7.426 34.122 1.00 41.30 96 GLY A N 1
ATOM 642 C CA . GLY A 1 100 ? 19.816 -7.455 34.431 1.00 43.68 96 GLY A CA 1
ATOM 643 C C . GLY A 1 100 ? 19.607 -7.363 35.928 1.00 38.27 96 GLY A C 1
ATOM 644 O O . GLY A 1 100 ? 18.721 -6.649 36.406 1.00 41.14 96 GLY A O 1
ATOM 645 N N . GLN A 1 101 ? 20.432 -8.088 36.676 1.00 39.91 97 GLN A N 1
ATOM 646 C CA . GLN A 1 101 ? 20.352 -8.039 38.135 1.00 41.48 97 GLN A CA 1
ATOM 647 C C . GLN A 1 101 ? 20.656 -6.644 38.668 1.00 42.39 97 GLN A C 1
ATOM 648 O O . GLN A 1 101 ? 19.944 -6.148 39.538 1.00 43.05 97 GLN A O 1
ATOM 654 N N . VAL A 1 102 ? 21.714 -6.020 38.156 1.00 43.31 98 VAL A N 1
ATOM 655 C CA . VAL A 1 102 ? 22.056 -4.656 38.558 1.00 46.57 98 VAL A CA 1
ATOM 656 C C . VAL A 1 102 ? 20.935 -3.678 38.211 1.00 48.44 98 VAL A C 1
ATOM 657 O O . VAL A 1 102 ? 20.629 -2.775 38.991 1.00 44.67 98 VAL A O 1
ATOM 661 N N . MET A 1 103 ? 20.310 -3.862 37.051 1.00 44.48 99 MET A N 1
ATOM 662 C CA . MET A 1 103 ? 19.204 -2.995 36.657 1.00 39.61 99 MET A CA 1
ATOM 663 C C . MET A 1 103 ? 18.019 -3.130 37.615 1.00 40.69 99 MET A C 1
ATOM 664 O O . MET A 1 103 ? 17.393 -2.133 37.987 1.00 41.16 99 MET A O 1
ATOM 669 N N . ILE A 1 104 ? 17.711 -4.360 38.016 1.00 40.58 100 ILE A N 1
ATOM 670 C CA . ILE A 1 104 ? 16.589 -4.600 38.922 1.00 42.79 100 ILE A CA 1
ATOM 671 C C . ILE A 1 104 ? 16.855 -3.973 40.290 1.00 46.58 100 ILE A C 1
ATOM 672 O O . ILE A 1 104 ? 15.949 -3.404 40.908 1.00 46.72 100 ILE A O 1
ATOM 677 N N . GLN A 1 105 ? 18.100 -4.050 40.750 1.00 42.68 101 GLN A N 1
ATOM 678 C CA . GLN A 1 105 ? 18.465 -3.444 42.030 1.00 43.55 101 GLN A CA 1
ATOM 679 C C . GLN A 1 105 ? 18.463 -1.917 41.996 1.00 47.43 101 GLN A C 1
ATOM 680 O O . GLN A 1 105 ? 17.821 -1.275 42.833 1.00 45.00 101 GLN A O 1
ATOM 686 N N . THR A 1 106 ? 19.182 -1.331 41.040 1.00 46.18 102 THR A N 1
ATOM 687 C CA . THR A 1 106 ? 19.282 0.125 40.979 1.00 41.28 102 THR A CA 1
ATOM 688 C C . THR A 1 106 ? 17.950 0.711 40.566 1.00 41.80 102 THR A C 1
ATOM 689 O O . THR A 1 106 ? 17.594 1.819 40.964 1.00 45.78 102 THR A O 1
ATOM 693 N N . GLY A 1 107 ? 17.225 -0.028 39.731 1.00 39.15 103 GLY A N 1
ATOM 694 C CA . GLY A 1 107 ? 15.901 0.394 39.325 1.00 34.78 103 GLY A CA 1
ATOM 695 C C . GLY A 1 107 ? 14.982 0.474 40.525 1.00 43.22 103 GLY A C 1
ATOM 696 O O . GLY A 1 107 ? 14.207 1.420 40.665 1.00 41.33 103 GLY A O 1
ATOM 697 N N . ARG A 1 108 ? 15.082 -0.521 41.400 1.00 42.06 104 ARG A N 1
ATOM 698 C CA . ARG A 1 108 ? 14.261 -0.543 42.602 1.00 40.48 104 ARG A CA 1
ATOM 699 C C . ARG A 1 108 ? 14.631 0.621 43.513 1.00 46.97 104 ARG A C 1
ATOM 700 O O . ARG A 1 108 ? 13.757 1.274 44.077 1.00 51.67 104 ARG A O 1
ATOM 708 N N . ASP A 1 109 ? 15.931 0.871 43.644 1.00 46.77 105 ASP A N 1
ATOM 709 C CA . ASP A 1 109 ? 16.427 2.001 44.428 1.00 45.31 105 ASP A CA 1
ATOM 710 C C . ASP A 1 109 ? 15.850 3.309 43.908 1.00 46.46 105 ASP A C 1
ATOM 711 O O . ASP A 1 109 ? 15.460 4.185 44.679 1.00 46.12 105 ASP A O 1
ATOM 716 N N . PHE A 1 110 ? 15.786 3.432 42.587 1.00 42.59 106 PHE A N 1
ATOM 717 C CA . PHE A 1 110 ? 15.284 4.651 41.984 1.00 41.76 106 PHE A CA 1
ATOM 718 C C . PHE A 1 110 ? 13.793 4.849 42.222 1.00 45.02 106 PHE A C 1
ATOM 719 O O . PHE A 1 110 ? 13.387 5.904 42.685 1.00 42.33 106 PHE A O 1
ATOM 727 N N . VAL A 1 111 ? 12.977 3.848 41.909 1.00 42.92 107 VAL A N 1
ATOM 728 C CA . VAL A 1 111 ? 11.528 4.028 41.983 1.00 40.83 107 VAL A CA 1
ATOM 729 C C . VAL A 1 111 ? 11.073 4.249 43.420 1.00 42.42 107 VAL A C 1
ATOM 730 O O . VAL A 1 111 ? 9.996 4.790 43.666 1.00 49.57 107 VAL A O 1
ATOM 734 N N . ARG A 1 112 ? 11.903 3.834 44.368 1.00 41.45 108 ARG A N 1
ATOM 735 C CA . ARG A 1 112 ? 11.571 3.987 45.780 1.00 41.01 108 ARG A CA 1
ATOM 736 C C . ARG A 1 112 ? 11.998 5.349 46.317 1.00 56.46 108 ARG A C 1
ATOM 737 O O . ARG A 1 112 ? 11.582 5.756 47.402 1.00 57.08 108 ARG A O 1
ATOM 745 N N . ASP A 1 113 ? 12.833 6.045 45.554 1.00 48.17 109 ASP A N 1
ATOM 746 C CA . ASP A 1 113 ? 13.265 7.398 45.897 1.00 48.39 109 ASP A CA 1
ATOM 747 C C . ASP A 1 113 ? 13.275 8.203 44.605 1.00 46.08 109 ASP A C 1
ATOM 748 O O . ASP A 1 113 ? 14.312 8.704 44.171 1.00 47.78 109 ASP A O 1
ATOM 753 N N . SER A 1 114 ? 12.103 8.321 43.989 1.00 51.92 110 SER A N 1
ATOM 754 C CA . SER A 1 114 ? 12.031 8.703 42.580 1.00 45.49 110 SER A CA 1
ATOM 755 C C . SER A 1 114 ? 12.335 10.175 42.305 1.00 49.52 110 SER A C 1
ATOM 756 O O . SER A 1 114 ? 12.395 10.584 41.147 1.00 49.22 110 SER A O 1
ATOM 759 N N . THR A 1 115 ? 12.533 10.969 43.355 1.00 50.94 111 THR A N 1
ATOM 760 C CA . THR A 1 115 ? 12.912 12.368 43.166 1.00 51.69 111 THR A CA 1
ATOM 761 C C . THR A 1 115 ? 14.426 12.547 43.200 1.00 50.28 111 THR A C 1
ATOM 762 O O . THR A 1 115 ? 14.942 13.639 42.950 1.00 50.10 111 THR A O 1
ATOM 766 N N . SER A 1 116 ? 15.137 11.468 43.503 1.00 51.98 112 SER A N 1
ATOM 767 C CA . SER A 1 116 ? 16.590 11.513 43.557 1.00 46.12 112 SER A CA 1
ATOM 768 C C . SER A 1 116 ? 17.183 11.525 42.153 1.00 48.61 112 SER A C 1
ATOM 769 O O . SER A 1 116 ? 17.224 10.493 41.484 1.00 47.76 112 SER A O 1
ATOM 772 N N . THR A 1 117 ? 17.628 12.698 41.709 1.00 5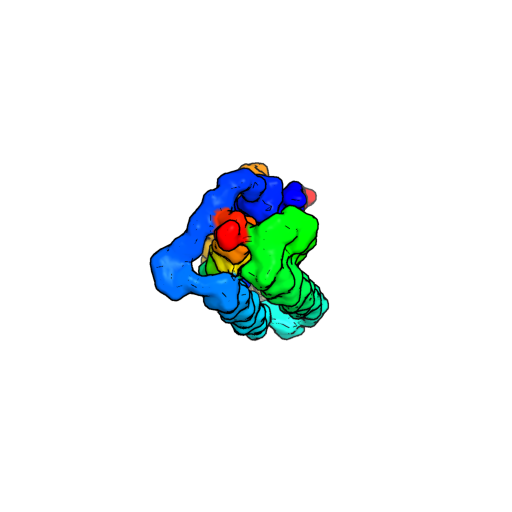1.87 113 THR A N 1
ATOM 773 C CA . THR A 1 117 ? 18.268 12.845 40.405 1.00 50.15 113 THR A CA 1
ATOM 774 C C . THR A 1 117 ? 19.453 11.898 40.257 1.00 46.73 113 THR A C 1
ATOM 775 O O . THR A 1 117 ? 19.690 11.339 39.184 1.00 48.59 113 THR A O 1
ATOM 779 N N . ASN A 1 118 ? 20.187 11.709 41.345 1.00 47.50 114 ASN A N 1
ATOM 780 C CA . ASN A 1 118 ? 21.361 10.853 41.314 1.00 50.60 114 ASN A CA 1
ATOM 781 C C . ASN A 1 118 ? 21.018 9.364 41.202 1.00 52.02 114 ASN A C 1
ATOM 782 O O . ASN A 1 118 ? 21.735 8.604 40.542 1.00 52.28 114 ASN A O 1
ATOM 787 N N . LYS A 1 119 ? 19.935 8.937 41.847 1.00 47.09 115 LYS A N 1
ATOM 788 C CA . LYS A 1 119 ? 19.512 7.543 41.733 1.00 47.82 115 LYS A CA 1
ATOM 789 C C . LYS A 1 119 ? 18.901 7.281 40.362 1.00 41.71 115 LYS A C 1
ATOM 790 O O . LYS A 1 119 ? 18.968 6.162 39.853 1.00 43.89 115 LYS A O 1
ATOM 796 N N . ARG A 1 120 ? 18.294 8.309 39.774 1.00 41.34 116 ARG A N 1
ATOM 797 C CA . ARG A 1 120 ? 17.764 8.182 38.413 1.00 34.37 116 ARG A CA 1
ATOM 798 C C . ARG A 1 120 ? 18.912 7.961 37.440 1.00 39.15 116 ARG A C 1
ATOM 799 O O . ARG A 1 120 ? 18.851 7.092 36.563 1.00 40.19 116 ARG A O 1
ATOM 807 N N . ALA A 1 121 ? 19.971 8.745 37.611 1.00 45.10 117 ALA A N 1
ATOM 808 C CA . ALA A 1 121 ? 21.154 8.644 36.766 1.00 39.53 117 ALA A CA 1
ATOM 809 C C . ALA A 1 121 ? 21.803 7.265 36.862 1.00 44.48 117 ALA A C 1
ATOM 810 O O . ALA A 1 121 ? 22.199 6.687 35.846 1.00 46.57 117 ALA A O 1
ATOM 812 N N . ILE A 1 122 ? 21.905 6.736 38.078 1.00 45.52 118 ILE A N 1
ATOM 813 C CA . ILE A 1 122 ? 22.503 5.419 38.281 1.00 46.32 118 ILE A CA 1
ATOM 814 C C . ILE A 1 122 ? 21.655 4.325 37.627 1.00 46.80 118 ILE A C 1
ATOM 815 O O . ILE A 1 122 ? 22.189 3.423 36.975 1.00 46.07 118 ILE A O 1
ATOM 820 N N . ALA A 1 123 ? 20.336 4.418 37.793 1.00 41.18 119 ALA A N 1
ATOM 821 C CA . ALA A 1 123 ? 19.416 3.469 37.161 1.00 39.47 119 ALA A CA 1
ATOM 822 C C . ALA A 1 123 ? 19.482 3.556 35.632 1.00 41.33 119 ALA A C 1
ATOM 823 O O . ALA A 1 123 ? 19.412 2.540 34.937 1.00 39.64 119 ALA A O 1
ATOM 825 N N . THR A 1 124 ? 19.603 4.777 35.116 1.00 38.24 120 THR A N 1
ATOM 826 C CA . THR A 1 124 ? 19.717 5.001 33.675 1.00 37.87 120 THR A CA 1
ATOM 827 C C . THR A 1 124 ? 21.008 4.395 33.132 1.00 37.04 120 THR A C 1
ATOM 828 O O . THR A 1 124 ? 21.025 3.785 32.055 1.00 40.28 120 THR A O 1
ATOM 832 N N . ASN A 1 125 ? 22.094 4.567 33.877 1.00 40.41 121 ASN A N 1
ATOM 833 C CA . ASN A 1 125 ? 23.362 3.941 33.525 1.00 43.58 121 ASN A CA 1
ATOM 834 C C . ASN A 1 125 ? 23.256 2.413 33.541 1.00 38.21 121 ASN A C 1
ATOM 835 O O . ASN A 1 125 ? 23.792 1.733 32.658 1.00 40.27 121 ASN A O 1
ATOM 840 N N . SER A 1 126 ? 22.544 1.880 34.533 1.00 43.69 122 SER A N 1
ATOM 841 C CA . SER A 1 126 ? 22.297 0.440 34.605 1.00 41.82 122 SER A CA 1
ATOM 842 C C . SER A 1 126 ? 21.537 -0.020 33.362 1.00 37.93 122 SER A C 1
ATOM 843 O O . SER A 1 126 ? 21.803 -1.095 32.825 1.00 41.17 122 SER A O 1
ATOM 846 N N . GLY A 1 127 ? 20.584 0.801 32.921 1.00 34.05 123 GLY A N 1
ATOM 847 C CA . GLY A 1 127 ? 19.768 0.489 31.755 1.00 30.54 123 GLY A CA 1
ATOM 848 C C . GLY A 1 127 ? 20.597 0.464 30.491 1.00 34.39 123 GLY A C 1
ATOM 849 O O . GLY A 1 127 ? 20.433 -0.422 29.653 1.00 35.63 123 GLY A O 1
ATOM 850 N N . ARG A 1 128 ? 21.487 1.441 30.350 1.00 33.23 124 ARG A N 1
ATOM 851 C CA . ARG A 1 128 ? 22.415 1.460 29.219 1.00 32.92 124 ARG A CA 1
ATOM 852 C C . ARG A 1 128 ? 23.256 0.190 29.178 1.00 35.20 124 ARG A C 1
ATOM 853 O O . ARG A 1 128 ? 23.411 -0.436 28.135 1.00 40.65 124 ARG A O 1
ATOM 861 N N . ASN A 1 129 ? 23.800 -0.188 30.325 1.00 34.84 125 ASN A N 1
ATOM 862 C CA . ASN A 1 129 ? 24.620 -1.389 30.400 1.00 37.48 125 ASN A CA 1
ATOM 863 C C . ASN A 1 129 ? 23.849 -2.650 30.049 1.00 36.19 125 ASN A C 1
ATOM 864 O O . ASN A 1 129 ? 24.369 -3.512 29.338 1.00 39.24 125 ASN A O 1
ATOM 869 N N . LEU A 1 130 ? 22.607 -2.747 30.524 1.00 36.23 126 LEU A N 1
ATOM 870 C CA . LEU A 1 130 ? 21.781 -3.930 30.271 1.00 32.01 126 LEU A CA 1
ATOM 871 C C . LEU A 1 130 ? 21.398 -4.044 28.803 1.00 34.65 126 LEU A C 1
ATOM 872 O O . LEU A 1 130 ? 21.519 -5.113 28.209 1.00 33.79 126 LEU A O 1
ATOM 877 N N . LEU A 1 131 ? 20.926 -2.949 28.222 1.00 33.00 127 LEU A N 1
ATOM 878 C CA . LEU A 1 131 ? 20.470 -3.003 26.832 1.00 34.04 127 LEU A CA 1
ATOM 879 C C . LEU A 1 131 ? 21.656 -3.134 25.871 1.00 33.47 127 LEU A C 1
ATOM 880 O O . LEU A 1 131 ? 21.515 -3.656 24.760 1.00 31.38 127 LEU A O 1
ATOM 885 N N . THR A 1 132 ? 22.830 -2.689 26.307 1.00 32.93 128 THR A N 1
ATOM 886 C CA . THR A 1 132 ? 24.056 -2.892 25.534 1.00 31.51 128 THR A CA 1
ATOM 887 C C . THR A 1 132 ? 24.449 -4.370 25.549 1.00 29.72 128 THR A C 1
ATOM 888 O O . THR A 1 132 ? 24.941 -4.919 24.548 1.00 33.54 128 THR A O 1
ATOM 892 N N . ALA A 1 133 ? 24.244 -5.022 26.693 1.00 33.80 129 ALA A N 1
ATOM 893 C CA . ALA A 1 133 ? 24.533 -6.452 26.806 1.00 31.74 129 ALA A CA 1
ATOM 894 C C . ALA A 1 133 ? 23.545 -7.257 25.966 1.00 34.27 129 ALA A C 1
ATOM 895 O O . ALA A 1 133 ? 23.898 -8.290 25.393 1.00 36.52 129 ALA A O 1
ATOM 897 N N . VAL A 1 134 ? 22.309 -6.776 25.878 1.00 33.12 130 VAL A N 1
ATOM 898 C CA . VAL A 1 134 ? 21.323 -7.400 25.001 1.00 28.40 130 VAL A CA 1
ATOM 899 C C . VAL A 1 134 ? 21.762 -7.253 23.550 1.00 31.65 130 VAL A C 1
ATOM 900 O O . VAL A 1 134 ? 21.708 -8.212 22.785 1.00 32.10 130 VAL A O 1
ATOM 904 N N . ALA A 1 135 ? 22.231 -6.061 23.192 1.00 28.87 131 ALA A N 1
ATOM 905 C CA . ALA A 1 135 ? 22.689 -5.805 21.826 1.00 29.39 131 ALA A CA 1
ATOM 906 C C . ALA A 1 135 ? 23.883 -6.689 21.457 1.00 30.64 131 ALA A C 1
ATOM 907 O O . ALA A 1 135 ? 23.934 -7.230 20.347 1.00 31.57 131 ALA A O 1
ATOM 909 N N . LYS A 1 136 ? 24.833 -6.844 22.382 1.00 30.88 132 LYS A N 1
ATOM 910 C CA . LYS A 1 136 ? 26.002 -7.688 22.121 1.00 35.17 132 LYS A CA 1
ATOM 911 C C . LYS A 1 136 ? 25.584 -9.144 21.944 1.00 37.35 132 LYS A C 1
ATOM 912 O O . LYS A 1 136 ? 26.153 -9.861 21.113 1.00 35.83 132 LYS A O 1
ATOM 918 N N . PHE A 1 137 ? 24.576 -9.576 22.698 1.00 33.97 133 PHE A N 1
ATOM 919 C CA . PHE A 1 137 ? 24.063 -10.935 22.551 1.00 33.63 133 PHE A CA 1
ATOM 920 C C . PHE A 1 137 ? 23.473 -11.146 21.160 1.00 32.56 133 PHE A C 1
ATOM 921 O O . PHE A 1 137 ? 23.697 -12.178 20.538 1.00 32.38 133 PHE A O 1
ATOM 929 N N . LEU A 1 138 ? 22.721 -10.168 20.673 1.00 29.25 134 LEU A N 1
ATOM 930 C CA . LEU A 1 138 ? 22.105 -10.300 19.364 1.00 24.44 134 LEU A CA 1
ATOM 931 C C . LEU A 1 138 ? 23.156 -10.337 18.269 1.00 28.65 134 LEU A C 1
ATOM 932 O O . LEU A 1 138 ? 22.974 -11.032 17.276 1.00 28.83 134 LEU A O 1
ATOM 937 N N . ILE A 1 139 ? 24.240 -9.581 18.448 1.00 29.21 135 ILE A N 1
ATOM 938 C CA . ILE A 1 139 ? 25.295 -9.514 17.434 1.00 27.06 135 ILE A CA 1
ATOM 939 C C . ILE A 1 139 ? 26.004 -10.857 17.363 1.00 29.74 135 ILE A C 1
ATOM 940 O O . ILE A 1 139 ? 26.283 -11.383 16.278 1.00 29.92 135 ILE A O 1
ATOM 945 N N . LEU A 1 140 ? 26.281 -11.412 18.534 1.00 30.43 136 LEU A N 1
ATOM 946 C CA . LEU A 1 140 ? 26.875 -12.738 18.606 1.00 31.24 136 LEU A CA 1
ATOM 947 C C . LEU A 1 140 ? 25.915 -13.786 18.038 1.00 32.58 136 LEU A C 1
ATOM 948 O O . LEU A 1 140 ? 26.330 -14.700 17.316 1.00 33.41 136 LEU A O 1
ATOM 953 N N . ALA A 1 141 ? 24.625 -13.647 18.341 1.00 29.91 137 ALA A N 1
ATOM 954 C CA . ALA A 1 141 ? 23.622 -14.579 17.831 1.00 28.81 137 ALA A CA 1
ATOM 955 C C . ALA A 1 141 ? 23.607 -14.609 16.308 1.00 29.16 137 ALA A C 1
ATOM 956 O O . ALA A 1 141 ? 23.469 -15.673 15.709 1.00 30.07 137 ALA A O 1
ATOM 958 N N . ASP A 1 142 ? 23.742 -13.442 15.688 1.00 25.56 138 ASP A N 1
ATOM 959 C CA . ASP A 1 142 ? 23.759 -13.386 14.229 1.00 23.86 138 ASP A CA 1
ATOM 960 C C . ASP A 1 142 ? 24.997 -14.112 13.706 1.00 26.44 138 ASP A C 1
ATOM 961 O O . ASP A 1 142 ? 24.927 -14.807 12.689 1.00 27.98 138 ASP A O 1
ATOM 966 N N . SER A 1 143 ? 26.125 -13.980 14.400 1.00 28.88 139 SER A N 1
ATOM 967 C CA . SER A 1 143 ? 27.350 -14.600 13.896 1.00 31.25 139 SER A CA 1
ATOM 968 C C . SER A 1 143 ? 27.224 -16.119 13.933 1.00 34.03 139 SER A C 1
ATOM 969 O O . SER A 1 143 ? 27.799 -16.824 13.086 1.00 33.03 139 SER A O 1
ATOM 972 N N . ILE A 1 144 ? 26.467 -16.624 14.909 1.00 29.16 140 ILE A N 1
ATOM 973 C CA . ILE A 1 144 ? 26.263 -18.070 15.045 1.00 29.36 140 ILE A CA 1
ATOM 974 C C . ILE A 1 144 ? 25.251 -18.535 14.002 1.00 29.26 140 ILE A C 1
ATOM 975 O O . ILE A 1 144 ? 25.385 -19.593 13.394 1.00 29.65 140 ILE A O 1
ATOM 980 N N . ASP A 1 145 ? 24.231 -17.715 13.777 1.00 28.53 141 ASP A N 1
ATOM 981 C CA . ASP A 1 145 ? 23.293 -17.973 12.699 1.00 26.21 141 ASP A CA 1
ATOM 982 C C . ASP A 1 145 ? 24.041 -18.071 11.353 1.00 27.77 141 ASP A C 1
ATOM 983 O O . ASP A 1 145 ? 23.681 -18.876 10.497 1.00 28.69 141 ASP A O 1
ATOM 988 N N . VAL A 1 146 ? 25.088 -17.264 11.176 1.00 27.85 142 VAL A N 1
ATOM 989 C CA . VAL A 1 146 ? 25.863 -17.306 9.939 1.00 25.69 142 VAL A CA 1
ATOM 990 C C . VAL A 1 146 ? 26.662 -18.611 9.878 1.00 30.01 142 VAL A C 1
ATOM 991 O O . VAL A 1 146 ? 26.766 -19.225 8.812 1.00 28.45 142 VAL A O 1
ATOM 995 N N . LYS A 1 147 ? 27.200 -19.043 11.020 1.00 26.82 143 LYS A N 1
ATOM 996 C CA . LYS A 1 147 ? 27.977 -20.284 11.069 1.00 25.64 143 LYS A CA 1
ATOM 997 C C . LYS A 1 147 ? 27.128 -21.471 10.655 1.00 30.02 143 LYS A C 1
ATOM 998 O O . LYS A 1 147 ? 27.626 -22.433 10.059 1.00 28.26 143 LYS A O 1
ATOM 1004 N N . VAL A 1 148 ? 25.846 -21.415 10.990 1.00 28.70 144 VAL A N 1
ATOM 1005 C CA . VAL A 1 148 ? 24.915 -22.449 10.554 1.00 28.58 144 VAL A CA 1
ATOM 1006 C C . VAL A 1 148 ? 24.794 -22.488 9.029 1.00 28.28 144 VAL A C 1
ATOM 1007 O O . VAL A 1 148 ? 24.772 -23.570 8.433 1.00 29.61 144 VAL A O 1
ATOM 1011 N N . ILE A 1 149 ? 24.746 -21.325 8.384 1.00 22.99 145 ILE A N 1
ATOM 1012 C CA . ILE A 1 149 ? 24.691 -21.286 6.935 1.00 21.62 145 ILE A CA 1
ATOM 1013 C C . ILE A 1 149 ? 25.985 -21.848 6.356 1.00 23.18 145 ILE A C 1
ATOM 1014 O O . ILE A 1 149 ? 25.956 -22.626 5.399 1.00 24.63 145 ILE A O 1
ATOM 1019 N N . VAL A 1 150 ? 27.111 -21.453 6.942 1.00 23.46 146 VAL A N 1
ATOM 1020 C CA . VAL A 1 150 ? 28.417 -21.926 6.457 1.00 21.74 146 VAL A CA 1
ATOM 1021 C C . VAL A 1 150 ? 28.512 -23.446 6.577 1.00 25.12 146 VAL A C 1
ATOM 1022 O O . VAL A 1 150 ? 29.087 -24.119 5.706 1.00 27.55 146 VAL A O 1
ATOM 1026 N N . ASP A 1 151 ? 27.928 -23.998 7.635 1.00 25.89 147 ASP A N 1
ATOM 1027 C CA . ASP A 1 151 ? 27.909 -25.450 7.829 1.00 28.02 147 ASP A CA 1
ATOM 1028 C C . ASP A 1 151 ? 27.141 -26.131 6.689 1.00 30.08 147 ASP A C 1
ATOM 1029 O O . ASP A 1 151 ? 27.527 -27.215 6.221 1.00 29.36 147 ASP A O 1
ATOM 1034 N N . LYS A 1 152 ? 26.081 -25.474 6.217 1.00 25.99 148 LYS A N 1
ATOM 1035 C CA . LYS A 1 152 ? 25.295 -25.993 5.094 1.00 22.19 148 LYS A CA 1
ATOM 1036 C C . LYS A 1 152 ? 26.095 -25.945 3.789 1.00 24.81 148 LYS A C 1
ATOM 1037 O O . LYS A 1 152 ? 26.045 -26.889 2.990 1.00 23.90 148 LYS A O 1
ATOM 1043 N N . VAL A 1 153 ? 26.836 -24.856 3.578 1.00 24.61 149 VAL A N 1
ATOM 1044 C CA . VAL A 1 153 ? 27.776 -24.778 2.447 1.00 20.98 149 VAL A CA 1
ATOM 1045 C C . VAL A 1 153 ? 28.778 -25.929 2.489 1.00 24.71 149 VAL A C 1
ATOM 1046 O O . VAL A 1 153 ? 29.078 -26.539 1.455 1.00 23.60 149 VAL A O 1
ATOM 1050 N N . ASP A 1 154 ? 29.303 -26.232 3.673 1.00 22.39 150 ASP A N 1
ATOM 1051 C CA . ASP A 1 154 ? 30.268 -27.318 3.821 1.00 21.87 150 ASP A CA 1
ATOM 1052 C C . ASP A 1 154 ? 29.657 -28.672 3.471 1.00 23.01 150 ASP A C 1
ATOM 1053 O O . ASP A 1 154 ? 30.324 -29.562 2.944 1.00 25.13 150 ASP A O 1
ATOM 1058 N N . GLU A 1 155 ? 28.386 -28.837 3.821 1.00 24.10 151 GLU A N 1
ATOM 1059 C CA . GLU A 1 155 ? 27.686 -30.082 3.531 1.00 23.74 151 GLU A CA 1
ATOM 1060 C C . GLU A 1 155 ? 27.552 -30.249 2.018 1.00 22.09 151 GLU A C 1
ATOM 1061 O O . GLU A 1 155 ? 27.795 -31.332 1.490 1.00 23.48 151 GLU A O 1
ATOM 1067 N N . VAL A 1 156 ? 27.165 -29.174 1.332 1.00 22.01 152 VAL A N 1
ATOM 1068 C CA . VAL A 1 156 ? 27.081 -29.188 -0.138 1.00 19.89 152 VAL A CA 1
ATOM 1069 C C . VAL A 1 156 ? 28.460 -29.489 -0.721 1.00 22.01 152 VAL A C 1
ATOM 1070 O O . VAL A 1 156 ? 28.613 -30.296 -1.640 1.00 21.55 152 VAL A O 1
ATOM 1074 N N . ARG A 1 157 ? 29.489 -28.860 -0.166 1.00 20.07 153 ARG A N 1
ATOM 1075 C CA . ARG A 1 157 ? 30.847 -29.079 -0.662 1.00 19.82 153 ARG A CA 1
ATOM 1076 C C . ARG A 1 157 ? 31.260 -30.548 -0.566 1.00 22.40 153 ARG A C 1
ATOM 1077 O O . ARG A 1 157 ? 31.864 -31.090 -1.489 1.00 23.37 153 ARG A O 1
ATOM 1085 N N . GLU A 1 158 ? 30.924 -31.200 0.547 1.00 21.21 154 GLU A N 1
ATOM 1086 C CA . GLU A 1 158 ? 31.310 -32.598 0.736 1.00 22.09 154 GLU A CA 1
ATOM 1087 C C . GLU A 1 158 ? 30.524 -33.542 -0.166 1.00 21.45 154 GLU A C 1
ATOM 1088 O O . GLU A 1 158 ? 31.071 -34.510 -0.712 1.00 21.83 154 GLU A O 1
ATOM 1094 N N . THR A 1 159 ? 29.235 -33.284 -0.315 1.00 22.99 155 THR A N 1
ATOM 1095 C CA . THR A 1 159 ? 28.454 -34.095 -1.232 1.00 20.16 155 THR A CA 1
ATOM 1096 C C . THR A 1 159 ? 28.984 -33.970 -2.657 1.00 22.69 155 THR A C 1
ATOM 1097 O O . THR A 1 159 ? 29.126 -34.981 -3.352 1.00 23.58 155 THR A O 1
ATOM 1101 N N . ALA A 1 160 ? 29.315 -32.749 -3.078 1.00 21.34 156 ALA A N 1
ATOM 1102 C CA . ALA A 1 160 ? 29.914 -32.544 -4.402 1.00 20.36 156 ALA A CA 1
ATOM 1103 C C . ALA A 1 160 ? 31.250 -33.250 -4.515 1.00 25.17 156 ALA A C 1
ATOM 1104 O O . ALA A 1 160 ? 31.587 -33.800 -5.572 1.00 22.57 156 ALA A O 1
ATOM 1106 N N . HIS A 1 161 ? 32.043 -33.206 -3.442 1.00 20.35 157 HIS A N 1
ATOM 1107 C CA . HIS A 1 161 ? 33.315 -33.912 -3.419 1.00 20.98 157 HIS A CA 1
ATOM 1108 C C . HIS A 1 161 ? 33.104 -35.397 -3.703 1.00 23.04 157 HIS A C 1
ATOM 1109 O O . HIS A 1 161 ? 33.805 -36.001 -4.538 1.00 24.27 157 HIS A O 1
ATOM 1116 N N . GLN A 1 162 ? 32.137 -35.983 -2.995 1.00 22.40 158 GLN A N 1
ATOM 1117 C CA . GLN A 1 162 ? 31.864 -37.400 -3.148 1.00 22.96 158 GLN A CA 1
ATOM 1118 C C . GLN A 1 162 ? 31.359 -37.699 -4.549 1.00 22.14 158 GLN A C 1
ATOM 1119 O O . GLN A 1 162 ? 31.697 -38.749 -5.111 1.00 24.69 158 GLN A O 1
ATOM 1125 N N . MET A 1 163 ? 30.579 -36.770 -5.119 1.00 23.10 159 MET A N 1
ATOM 1126 C CA . MET A 1 163 ? 30.054 -36.987 -6.460 1.00 24.72 159 MET A CA 1
ATOM 1127 C C . MET A 1 163 ? 31.188 -37.047 -7.483 1.00 27.64 159 MET A C 1
ATOM 1128 O O . MET A 1 163 ? 31.207 -37.934 -8.362 1.00 27.89 159 MET A O 1
ATOM 1133 N N . ILE A 1 164 ? 32.169 -36.154 -7.334 1.00 24.00 160 ILE A N 1
ATOM 1134 C CA . ILE A 1 164 ? 33.326 -36.090 -8.213 1.00 23.32 160 ILE A CA 1
ATOM 1135 C C . ILE A 1 164 ? 34.155 -37.365 -8.086 1.00 24.92 160 ILE A C 1
ATOM 1136 O O . ILE A 1 164 ? 34.743 -37.853 -9.069 1.00 28.14 160 ILE A O 1
ATOM 1141 N N . GLU A 1 165 ? 34.208 -37.920 -6.875 1.00 24.89 161 GLU A N 1
ATOM 1142 C CA . GLU A 1 165 ? 35.031 -39.109 -6.632 1.00 25.49 161 GLU A CA 1
ATOM 1143 C C . GLU A 1 165 ? 34.322 -40.425 -6.949 1.00 27.42 161 GLU A C 1
ATOM 1144 O O . GLU A 1 165 ? 34.970 -41.473 -7.026 1.00 30.43 161 GLU A O 1
ATOM 1150 N N . ALA A 1 166 ? 33.006 -40.378 -7.141 1.00 26.95 162 ALA A N 1
ATOM 1151 C CA . ALA A 1 166 ? 32.222 -41.600 -7.335 1.00 29.23 162 ALA A CA 1
ATOM 1152 C C . ALA A 1 166 ? 32.712 -42.387 -8.527 1.00 38.30 162 ALA A C 1
ATOM 1153 O O . ALA A 1 166 ? 33.086 -41.812 -9.547 1.00 33.94 162 ALA A O 1
ATOM 1155 N N . ASP A 1 167 ? 32.697 -43.709 -8.388 1.00 36.87 163 ASP A N 1
ATOM 1156 C CA . ASP A 1 167 ? 33.270 -44.576 -9.403 1.00 41.24 163 ASP A CA 1
ATOM 1157 C C . ASP A 1 167 ? 32.205 -45.335 -10.175 1.00 35.90 163 ASP A C 1
ATOM 1158 O O . ASP A 1 167 ? 32.532 -46.159 -11.024 1.00 36.80 163 ASP A O 1
ATOM 1163 N N . THR A 1 168 ? 30.932 -45.089 -9.878 1.00 32.98 164 THR A N 1
ATOM 1164 C CA A THR A 1 168 ? 29.891 -45.726 -10.663 0.15 33.63 164 THR A CA 1
ATOM 1165 C CA B THR A 1 168 ? 29.841 -45.764 -10.579 0.85 36.60 164 THR A CA 1
ATOM 1166 C C . THR A 1 168 ? 28.747 -44.776 -10.959 1.00 34.23 164 THR A C 1
ATOM 1167 O O . THR A 1 168 ? 28.541 -43.778 -10.259 1.00 31.00 164 THR A O 1
ATOM 1174 N N . LYS A 1 169 ? 28.030 -45.076 -12.037 1.00 34.00 165 LYS A N 1
ATOM 1175 C CA . LYS A 1 169 ? 26.928 -44.236 -12.481 1.00 35.86 165 LYS A CA 1
ATOM 1176 C C . LYS A 1 169 ? 25.835 -44.138 -11.409 1.00 29.53 165 LYS A C 1
ATOM 1177 O O . LYS A 1 169 ? 25.299 -43.057 -11.154 1.00 31.56 165 LYS A O 1
ATOM 1183 N N . ILE A 1 170 ? 25.523 -45.266 -10.777 1.00 31.62 166 ILE A N 1
ATOM 1184 C CA . ILE A 1 170 ? 24.501 -45.311 -9.726 1.00 30.78 166 ILE A CA 1
ATOM 1185 C C . ILE A 1 170 ? 24.871 -44.419 -8.530 1.00 26.68 166 ILE A C 1
ATOM 1186 O O . ILE A 1 170 ? 24.006 -43.729 -7.957 1.00 28.12 166 ILE A O 1
ATOM 1191 N N . LYS A 1 171 ? 26.150 -44.395 -8.166 1.00 27.86 167 LYS A N 1
ATOM 1192 C CA . LYS A 1 171 ? 26.588 -43.494 -7.098 1.00 26.88 167 LYS A CA 1
ATOM 1193 C C . LYS A 1 171 ? 26.454 -42.032 -7.515 1.00 25.67 167 LYS A C 1
ATOM 1194 O O . LYS A 1 171 ? 26.051 -41.199 -6.712 1.00 25.57 167 LYS A O 1
ATOM 1200 N N . VAL A 1 172 ? 26.803 -41.711 -8.762 1.00 24.48 168 VAL A N 1
ATOM 1201 C CA . VAL A 1 172 ? 26.718 -40.327 -9.210 1.00 24.28 168 VAL A CA 1
ATOM 1202 C C . VAL A 1 172 ? 25.265 -39.836 -9.161 1.00 25.26 168 VAL A C 1
ATOM 1203 O O . VAL A 1 172 ? 24.977 -38.735 -8.686 1.00 24.82 168 VAL A O 1
ATOM 1207 N N . ASP A 1 173 ? 24.345 -40.662 -9.629 1.00 22.47 169 ASP A N 1
ATOM 1208 C CA . ASP A 1 173 ? 22.922 -40.288 -9.553 1.00 23.22 169 ASP A CA 1
ATOM 1209 C C . ASP A 1 173 ? 22.415 -40.144 -8.123 1.00 29.62 169 ASP A C 1
ATOM 1210 O O . ASP A 1 173 ? 21.677 -39.210 -7.815 1.00 25.40 169 ASP A O 1
ATOM 1215 N N . ASP A 1 174 ? 22.799 -41.072 -7.247 1.00 26.82 170 ASP A N 1
ATOM 1216 C CA . ASP A 1 174 ? 22.330 -41.016 -5.860 1.00 26.66 170 ASP A CA 1
ATOM 1217 C C . ASP A 1 174 ? 22.901 -39.807 -5.137 1.00 27.54 170 ASP A C 1
ATOM 1218 O O . ASP A 1 174 ? 22.207 -39.138 -4.371 1.00 24.72 170 ASP A O 1
ATOM 1223 N N . LEU A 1 175 ? 24.176 -39.520 -5.373 1.00 25.34 171 LEU A N 1
ATOM 1224 C CA . LEU A 1 175 ? 24.767 -38.342 -4.755 1.00 23.15 171 LEU A CA 1
ATOM 1225 C C . LEU A 1 175 ? 24.156 -37.064 -5.329 1.00 22.44 171 LEU A C 1
ATOM 1226 O O . LEU A 1 175 ? 23.944 -36.121 -4.590 1.00 22.05 171 LEU A O 1
ATOM 1231 N N . TYR A 1 176 ? 23.837 -37.034 -6.621 1.00 22.14 172 TYR A N 1
ATOM 1232 C CA . TYR A 1 176 ? 23.245 -35.814 -7.144 1.00 21.64 172 TYR A CA 1
ATOM 1233 C C . TYR A 1 176 ? 21.823 -35.675 -6.603 1.00 22.66 172 TYR A C 1
ATOM 1234 O O . TYR A 1 176 ? 21.378 -34.561 -6.346 1.00 22.72 172 TYR A O 1
ATOM 1243 N N . ASN A 1 177 ? 21.118 -36.784 -6.382 1.00 21.53 173 ASN A N 1
ATOM 1244 C CA . ASN A 1 177 ? 19.807 -36.665 -5.728 1.00 24.44 173 ASN A CA 1
ATOM 1245 C C . ASN A 1 177 ? 19.909 -35.961 -4.364 1.00 25.48 173 ASN A C 1
ATOM 1246 O O . ASN A 1 177 ? 19.066 -35.141 -4.010 1.00 25.28 173 ASN A O 1
ATOM 1251 N N . LEU A 1 178 ? 20.955 -36.271 -3.611 1.00 22.66 174 LEU A N 1
ATOM 1252 C CA A LEU A 1 178 ? 21.184 -35.628 -2.319 0.64 21.36 174 LEU A CA 1
ATOM 1253 C CA B LEU A 1 178 ? 21.192 -35.630 -2.325 0.36 22.02 174 LEU A CA 1
ATOM 1254 C C . LEU A 1 178 ? 21.555 -34.168 -2.532 1.00 23.47 174 LEU A C 1
ATOM 1255 O O . LEU A 1 178 ? 21.028 -33.287 -1.875 1.00 23.52 174 LEU A O 1
ATOM 1264 N N . LEU A 1 179 ? 22.453 -33.917 -3.474 1.00 21.18 175 LEU A N 1
ATOM 1265 C CA . LEU A 1 179 ? 22.913 -32.568 -3.738 1.00 19.20 175 LEU A CA 1
ATOM 1266 C C . LEU A 1 179 ? 21.771 -31.632 -4.145 1.00 23.48 175 LEU A C 1
ATOM 1267 O O . LEU A 1 179 ? 21.754 -30.472 -3.753 1.00 23.28 175 LEU A O 1
ATOM 1272 N N . ILE A 1 180 ? 20.814 -32.142 -4.922 1.00 21.08 176 ILE A N 1
ATOM 1273 C CA . ILE A 1 180 ? 19.688 -31.325 -5.373 1.00 21.28 176 ILE A CA 1
ATOM 1274 C C . ILE A 1 180 ? 18.998 -30.743 -4.170 1.00 24.22 176 ILE A C 1
ATOM 1275 O O . ILE A 1 180 ? 18.758 -29.529 -4.120 1.00 22.83 176 ILE A O 1
ATOM 1280 N N . SER A 1 181 ? 18.708 -31.598 -3.194 1.00 24.37 177 SER A N 1
ATOM 1281 C CA . SER A 1 181 ? 17.963 -31.144 -2.021 1.00 23.29 177 SER A CA 1
ATOM 1282 C C . SER A 1 181 ? 18.804 -30.222 -1.155 1.00 23.56 177 SER A C 1
ATOM 1283 O O . SER A 1 181 ? 18.293 -29.217 -0.660 1.00 24.45 177 SER A O 1
ATOM 1286 N N . GLN A 1 182 ? 20.077 -30.542 -0.989 1.00 20.80 178 GLN A N 1
ATOM 1287 C CA . GLN A 1 182 ? 20.926 -29.713 -0.143 1.00 21.41 178 GLN A CA 1
ATOM 1288 C C . GLN A 1 182 ? 21.079 -28.314 -0.725 1.00 22.26 178 GLN A C 1
ATOM 1289 O O . GLN A 1 182 ? 21.082 -27.317 0.005 1.00 22.78 178 GLN A O 1
ATOM 1295 N N . ILE A 1 183 ? 21.211 -28.241 -2.043 1.00 20.70 179 ILE A N 1
ATOM 1296 C CA . ILE A 1 183 ? 21.373 -26.942 -2.696 1.00 18.18 179 ILE A CA 1
ATOM 1297 C C . ILE A 1 183 ? 20.067 -26.153 -2.656 1.00 22.74 179 ILE A C 1
ATOM 1298 O O . ILE A 1 183 ? 20.095 -24.935 -2.484 1.00 24.91 179 ILE A O 1
ATOM 1303 N N . GLU A 1 184 ? 18.929 -26.837 -2.794 1.00 21.00 180 GLU A N 1
ATOM 1304 C CA . GLU A 1 184 ? 17.649 -26.150 -2.657 1.00 23.49 180 GLU A CA 1
ATOM 1305 C C . GLU A 1 184 ? 17.466 -25.542 -1.261 1.00 24.99 180 GLU A C 1
ATOM 1306 O O . GLU A 1 184 ? 17.008 -24.404 -1.148 1.00 27.48 180 GLU A O 1
ATOM 1312 N N . GLU A 1 185 ? 17.830 -26.299 -0.226 1.00 25.12 181 GLU A N 1
ATOM 1313 C CA . GLU A 1 18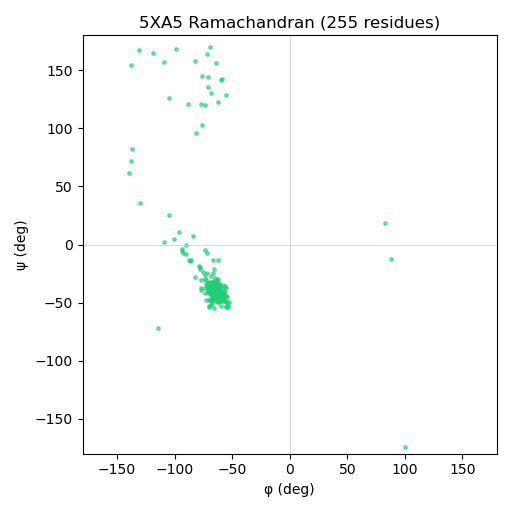5 ? 17.797 -25.834 1.164 1.00 26.75 181 GLU A CA 1
ATOM 1314 C C . GLU A 1 185 ? 18.716 -24.630 1.358 1.00 30.31 181 GLU A C 1
ATOM 1315 O O . GLU A 1 185 ? 18.338 -23.620 1.957 1.00 28.87 181 GLU A O 1
ATOM 1321 N N . LEU A 1 186 ? 19.938 -24.744 0.851 1.00 25.93 182 LEU A N 1
ATOM 1322 C CA . LEU A 1 186 ? 20.917 -23.671 0.984 1.00 23.00 182 LEU A CA 1
ATOM 1323 C C . LEU A 1 186 ? 20.442 -22.434 0.251 1.00 28.43 182 LEU A C 1
ATOM 1324 O O . LEU A 1 186 ? 20.598 -21.321 0.737 1.00 30.06 182 LEU A O 1
ATOM 1329 N N . ASP A 1 187 ? 19.861 -22.638 -0.926 1.00 27.51 183 ASP A N 1
ATOM 1330 C CA . ASP A 1 187 ? 19.405 -21.525 -1.754 1.00 30.72 183 ASP A CA 1
ATOM 1331 C C . ASP A 1 187 ? 18.386 -20.668 -1.010 1.00 32.44 183 ASP A C 1
ATOM 1332 O O . ASP A 1 187 ? 18.460 -19.440 -1.050 1.00 31.59 183 ASP A O 1
ATOM 1337 N N . ILE A 1 188 ? 17.453 -21.312 -0.315 1.00 28.36 184 ILE A N 1
ATOM 1338 C CA . ILE A 1 188 ? 16.446 -20.584 0.457 1.00 31.11 184 ILE A CA 1
ATOM 1339 C C . ILE A 1 188 ? 17.084 -19.721 1.538 1.00 33.11 184 ILE A C 1
ATOM 1340 O O . ILE A 1 188 ? 16.766 -18.538 1.659 1.00 31.42 184 ILE A O 1
ATOM 1345 N N . THR A 1 189 ? 18.006 -20.293 2.311 1.00 24.95 185 THR A N 1
ATOM 1346 C CA A THR A 1 189 ? 18.601 -19.575 3.431 0.56 23.30 185 THR A CA 1
ATOM 1347 C CA B THR A 1 189 ? 18.564 -19.553 3.435 0.44 23.04 185 THR A CA 1
ATOM 1348 C C . THR A 1 189 ? 19.513 -18.457 2.934 1.00 27.36 185 THR A C 1
ATOM 1349 O O . THR A 1 189 ? 19.585 -17.377 3.531 1.00 27.62 185 THR A O 1
ATOM 1356 N N . VAL A 1 190 ? 20.205 -18.698 1.823 1.00 24.00 186 VAL A N 1
ATOM 1357 C CA . VAL A 1 190 ? 21.080 -17.664 1.279 1.00 21.78 186 VAL A CA 1
ATOM 1358 C C . VAL A 1 190 ? 20.300 -16.476 0.707 1.00 26.79 186 VAL A C 1
ATOM 1359 O O . VAL A 1 190 ? 20.705 -15.323 0.872 1.00 24.13 186 VAL A O 1
ATOM 1363 N N . ARG A 1 191 ? 19.193 -16.746 0.023 1.00 25.26 187 ARG A N 1
ATOM 1364 C CA . ARG A 1 191 ? 18.347 -15.662 -0.484 1.00 27.14 187 ARG A CA 1
ATOM 1365 C C . ARG A 1 191 ? 17.821 -14.804 0.658 1.00 27.27 187 ARG A C 1
ATOM 1366 O O . ARG A 1 191 ? 17.766 -13.568 0.549 1.00 27.70 187 ARG A O 1
ATOM 1374 N N . ARG A 1 192 ? 17.419 -15.448 1.746 1.00 27.97 188 ARG A N 1
ATOM 1375 C CA . ARG A 1 192 ? 16.897 -14.705 2.899 1.00 24.66 188 ARG A CA 1
ATOM 1376 C C . ARG A 1 192 ? 18.006 -13.903 3.561 1.00 28.51 188 ARG A C 1
ATOM 1377 O O . ARG A 1 192 ? 17.785 -12.758 3.966 1.00 27.91 188 ARG A O 1
ATOM 1385 N N . ARG A 1 193 ? 19.198 -14.492 3.648 1.00 23.36 189 ARG A N 1
ATOM 1386 C CA . ARG A 1 193 ? 20.341 -13.771 4.195 1.00 25.46 189 ARG A CA 1
ATOM 1387 C C . ARG A 1 193 ? 20.651 -12.541 3.350 1.00 27.10 189 ARG A C 1
ATOM 1388 O O . ARG A 1 193 ? 20.952 -11.463 3.878 1.00 25.97 189 ARG A O 1
ATOM 1396 N N . ALA A 1 194 ? 20.589 -12.699 2.029 1.00 24.54 190 ALA A N 1
ATOM 1397 C CA . ALA A 1 194 ? 20.874 -11.590 1.139 1.00 26.92 190 ALA A CA 1
ATOM 1398 C C . ALA A 1 194 ? 19.940 -10.408 1.389 1.00 25.87 190 ALA A C 1
ATOM 1399 O O . ALA A 1 194 ? 20.378 -9.265 1.397 1.00 28.14 190 ALA A O 1
ATOM 1401 N N . ILE A 1 195 ? 18.657 -10.690 1.591 1.00 26.31 191 ILE A N 1
ATOM 1402 C CA . ILE A 1 195 ? 17.661 -9.648 1.882 1.00 25.76 191 ILE A CA 1
ATOM 1403 C C . ILE A 1 195 ? 17.956 -8.920 3.210 1.00 27.96 191 ILE A C 1
ATOM 1404 O O . ILE A 1 195 ? 17.672 -7.727 3.366 1.00 28.74 191 ILE A O 1
ATOM 1409 N N . ASP A 1 196 ? 18.558 -9.639 4.152 1.00 26.50 192 ASP A N 1
ATOM 1410 C CA . ASP A 1 196 ? 18.828 -9.100 5.481 1.00 23.97 192 ASP A CA 1
ATOM 1411 C C . ASP A 1 196 ? 20.205 -8.425 5.569 1.00 26.36 192 ASP A C 1
ATOM 1412 O O . ASP A 1 196 ? 20.531 -7.829 6.591 1.00 27.72 192 ASP A O 1
ATOM 1417 N N . LEU A 1 197 ? 21.036 -8.539 4.529 1.00 25.61 193 LEU A N 1
ATOM 1418 C CA . LEU A 1 197 ? 22.383 -7.964 4.622 1.00 25.26 193 LEU A CA 1
ATOM 1419 C C . LEU A 1 197 ? 22.389 -6.434 4.584 1.00 26.20 193 LEU A C 1
ATOM 1420 O O . LEU A 1 197 ? 21.721 -5.804 3.755 1.00 28.77 193 LEU A O 1
ATOM 1425 N N . VAL A 1 198 ? 23.182 -5.851 5.476 1.00 26.73 194 VAL A N 1
ATOM 1426 C CA . VAL A 1 198 ? 23.318 -4.408 5.589 1.00 28.10 194 VAL A CA 1
ATOM 1427 C C . VAL A 1 198 ? 24.007 -3.806 4.369 1.00 28.28 194 VAL A C 1
ATOM 1428 O O . VAL A 1 198 ? 23.505 -2.855 3.780 1.00 28.04 194 VAL A O 1
ATOM 1432 N N . LYS A 1 199 ? 25.152 -4.364 3.984 1.00 29.94 195 LYS A N 1
ATOM 1433 C CA . LYS A 1 199 ? 25.924 -3.807 2.870 1.00 39.07 195 LYS A CA 1
ATOM 1434 C C . LYS A 1 199 ? 25.500 -4.387 1.519 1.00 36.58 195 LYS A C 1
ATOM 1435 O O . LYS A 1 199 ? 25.584 -5.594 1.312 1.00 33.12 195 LYS A O 1
ATOM 1441 N N . PRO A 1 200 ? 25.054 -3.525 0.593 1.00 31.68 196 PRO A N 1
ATOM 1442 C CA A PRO A 1 200 ? 24.529 -3.950 -0.708 0.47 34.30 196 PRO A CA 1
ATOM 1443 C CA B PRO A 1 200 ? 24.533 -3.942 -0.714 0.53 34.15 196 PRO A CA 1
ATOM 1444 C C . PRO A 1 200 ? 25.577 -4.681 -1.536 1.00 37.83 196 PRO A C 1
ATOM 1445 O O . PRO A 1 200 ? 25.228 -5.504 -2.379 1.00 35.32 196 PRO A O 1
ATOM 1452 N N . ASN A 1 201 ? 26.846 -4.386 -1.296 1.00 36.30 197 ASN A N 1
ATOM 1453 C CA . ASN A 1 201 ? 27.874 -5.079 -2.058 1.00 36.60 197 ASN A CA 1
ATOM 1454 C C . ASN A 1 201 ? 27.992 -6.530 -1.592 1.00 32.01 197 ASN A C 1
ATOM 1455 O O . ASN A 1 201 ? 28.230 -7.417 -2.411 1.00 32.43 197 ASN A O 1
ATOM 1460 N N . GLN A 1 202 ? 27.788 -6.779 -0.296 1.00 31.62 198 GLN A N 1
ATOM 1461 C CA . GLN A 1 202 ? 27.783 -8.143 0.229 1.00 33.99 198 GLN A CA 1
ATOM 1462 C C . GLN A 1 202 ? 26.538 -8.846 -0.274 1.00 29.12 198 GLN A C 1
ATOM 1463 O O . GLN A 1 202 ? 26.574 -10.018 -0.660 1.00 28.10 198 GLN A O 1
ATOM 1469 N N . ARG A 1 203 ? 25.426 -8.117 -0.261 1.00 28.11 199 ARG A N 1
ATOM 1470 C CA . ARG A 1 203 ? 24.183 -8.613 -0.829 1.00 24.44 199 ARG A CA 1
ATOM 1471 C C . ARG A 1 203 ? 24.393 -9.074 -2.271 1.00 24.19 199 ARG A C 1
ATOM 1472 O O . ARG A 1 203 ? 24.090 -10.222 -2.611 1.00 28.57 199 ARG A O 1
ATOM 1480 N N . ASP A 1 204 ? 24.938 -8.189 -3.101 1.00 28.13 200 ASP A N 1
ATOM 1481 C CA . ASP A 1 204 ? 25.110 -8.503 -4.524 1.00 26.75 200 ASP A CA 1
ATOM 1482 C C . ASP A 1 204 ? 26.105 -9.644 -4.716 1.00 29.69 200 ASP A C 1
ATOM 1483 O O . ASP A 1 204 ? 25.886 -10.511 -5.556 1.00 28.58 200 ASP A O 1
ATOM 1488 N N . ASP A 1 205 ? 27.184 -9.640 -3.935 1.00 26.20 201 ASP A N 1
ATOM 1489 C CA . ASP A 1 205 ? 28.187 -10.705 -4.014 1.00 26.20 201 ASP A CA 1
ATOM 1490 C C . ASP A 1 205 ? 27.608 -12.052 -3.604 1.00 25.70 201 ASP A C 1
ATOM 1491 O O . ASP A 1 205 ? 27.942 -13.092 -4.200 1.00 26.39 201 ASP A O 1
ATOM 1496 N N . LEU A 1 206 ? 26.770 -12.057 -2.568 1.00 25.33 202 LEU A N 1
ATOM 1497 C CA . LEU A 1 206 ? 26.173 -13.301 -2.102 1.00 22.90 202 LEU A CA 1
ATOM 1498 C C . LEU A 1 206 ? 25.233 -13.842 -3.169 1.00 24.40 202 LEU A C 1
ATOM 1499 O O . LEU A 1 206 ? 25.230 -15.045 -3.457 1.00 25.95 202 LEU A O 1
ATOM 1504 N N . LEU A 1 207 ? 24.450 -12.955 -3.772 1.00 25.42 203 LEU A N 1
ATOM 1505 C CA . LEU A 1 207 ? 23.523 -13.374 -4.812 1.00 24.28 203 LEU A CA 1
ATOM 1506 C C . LEU A 1 207 ? 24.261 -13.872 -6.050 1.00 24.80 203 LEU A C 1
ATOM 1507 O O . LEU A 1 207 ? 23.794 -14.796 -6.713 1.00 24.60 203 LEU A O 1
ATOM 1512 N N . ALA A 1 208 ? 25.405 -13.268 -6.348 1.00 24.69 204 ALA A N 1
ATOM 1513 C CA . ALA A 1 208 ? 26.183 -13.704 -7.500 1.00 24.09 204 ALA A CA 1
ATOM 1514 C C . ALA A 1 208 ? 26.717 -15.102 -7.267 1.00 24.23 204 ALA A C 1
ATOM 1515 O O . ALA A 1 208 ? 26.682 -15.945 -8.170 1.00 26.62 204 ALA A O 1
ATOM 1517 N N . ALA A 1 209 ? 27.225 -15.342 -6.062 1.00 25.28 205 ALA A N 1
ATOM 1518 C CA . ALA A 1 209 ? 27.740 -16.668 -5.718 1.00 22.67 205 ALA A CA 1
ATOM 1519 C C . ALA A 1 209 ? 26.615 -17.704 -5.716 1.00 24.50 205 ALA A C 1
ATOM 1520 O O . ALA A 1 209 ? 26.812 -18.832 -6.188 1.00 23.83 205 ALA A O 1
ATOM 1522 N N . ARG A 1 210 ? 25.441 -17.334 -5.185 1.00 24.63 206 ARG A N 1
ATOM 1523 C CA . ARG A 1 210 ? 24.265 -18.202 -5.257 1.00 23.90 206 ARG A CA 1
ATOM 1524 C C . ARG A 1 210 ? 23.952 -18.609 -6.701 1.00 25.52 206 ARG A C 1
ATOM 1525 O O . ARG A 1 210 ? 23.765 -19.790 -7.009 1.00 25.78 206 ARG A O 1
ATOM 1533 N N . SER A 1 211 ? 23.914 -17.626 -7.587 1.00 23.35 207 SER A N 1
ATOM 1534 C CA A SER A 1 211 ? 23.622 -17.891 -8.986 0.52 23.61 207 SER A CA 1
ATOM 1535 C CA B SER A 1 211 ? 23.629 -17.890 -8.991 0.48 23.85 207 SER A CA 1
ATOM 1536 C C . SER A 1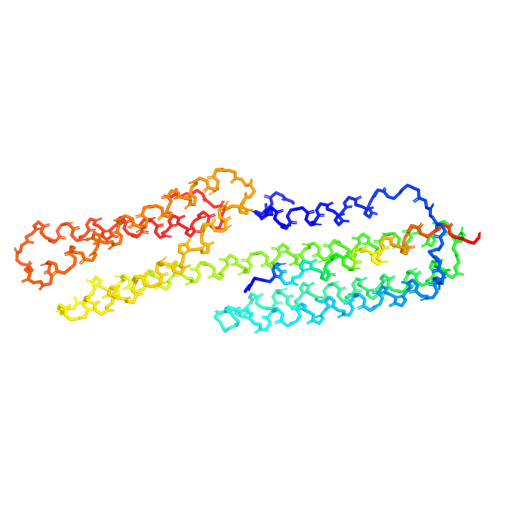 211 ? 24.654 -18.831 -9.605 1.00 26.43 207 SER A C 1
ATOM 1537 O O . SER A 1 211 ? 24.295 -19.745 -10.360 1.00 27.51 207 SER A O 1
ATOM 1542 N N . ALA A 1 212 ? 25.923 -18.601 -9.281 1.00 24.62 208 ALA A N 1
ATOM 1543 C CA . ALA A 1 212 ? 27.005 -19.429 -9.823 1.00 23.56 208 ALA A CA 1
ATOM 1544 C C . ALA A 1 212 ? 26.862 -20.868 -9.338 1.00 28.11 208 ALA A C 1
ATOM 1545 O O . ALA A 1 212 ? 27.045 -21.808 -10.113 1.00 26.25 208 ALA A O 1
ATOM 1547 N N . LEU A 1 213 ? 26.552 -21.051 -8.055 1.00 21.57 209 LEU A N 1
ATOM 1548 C CA . LEU A 1 213 ? 26.311 -22.397 -7.557 1.00 21.00 209 LEU A CA 1
ATOM 1549 C C . LEU A 1 213 ? 25.160 -23.068 -8.306 1.00 24.78 209 LEU A C 1
ATOM 1550 O O . LEU A 1 213 ? 25.279 -24.231 -8.702 1.00 24.16 209 LEU A O 1
ATOM 1555 N N . ARG A 1 214 ? 24.038 -22.365 -8.478 1.00 23.94 210 ARG A N 1
ATOM 1556 C CA . ARG A 1 214 ? 22.885 -22.965 -9.142 1.00 26.17 210 ARG A CA 1
ATOM 1557 C C . ARG A 1 214 ? 23.169 -23.364 -10.588 1.00 25.71 210 ARG A C 1
ATOM 1558 O O . ARG A 1 214 ? 22.643 -24.365 -11.081 1.00 30.31 210 ARG A O 1
ATOM 1566 N N . GLN A 1 215 ? 23.988 -22.580 -11.276 1.00 24.71 211 GLN A N 1
ATOM 1567 C CA . GLN A 1 215 ? 24.341 -22.876 -12.666 1.00 26.47 211 GLN A CA 1
ATOM 1568 C C . GLN A 1 215 ? 25.373 -23.990 -12.769 1.00 28.46 211 GLN A C 1
ATOM 1569 O O . GLN A 1 215 ? 25.330 -24.812 -13.695 1.00 29.95 211 GLN A O 1
ATOM 1575 N N . THR A 1 216 ? 26.317 -24.016 -11.834 1.00 23.74 212 THR A N 1
ATOM 1576 C CA A THR A 1 216 ? 27.441 -24.944 -11.922 0.77 24.54 212 THR A CA 1
ATOM 1577 C CA B THR A 1 216 ? 27.437 -24.949 -11.950 0.23 23.46 212 THR A CA 1
ATOM 1578 C C . THR A 1 216 ? 27.080 -26.366 -11.495 1.00 26.19 212 THR A C 1
ATOM 1579 O O . THR A 1 216 ? 27.546 -27.338 -12.084 1.00 25.13 212 THR A O 1
ATOM 1586 N N . ALA A 1 217 ? 26.248 -26.510 -10.468 1.00 22.62 213 ALA A N 1
ATOM 1587 C CA . ALA A 1 217 ? 26.018 -27.866 -9.976 1.00 20.83 213 ALA A CA 1
ATOM 1588 C C . ALA A 1 217 ? 25.418 -28.841 -11.027 1.00 23.37 213 ALA A C 1
ATOM 1589 O O . ALA A 1 217 ? 25.874 -29.989 -11.121 1.00 24.04 213 ALA A O 1
ATOM 1591 N N . PRO A 1 218 ? 24.420 -28.406 -11.820 1.00 22.74 214 PRO A N 1
ATOM 1592 C CA . PRO A 1 218 ? 23.878 -29.317 -12.833 1.00 21.88 214 PRO A CA 1
ATOM 1593 C C . PRO A 1 218 ? 24.926 -29.697 -13.869 1.00 24.27 214 PRO A C 1
ATOM 1594 O O . PRO A 1 218 ? 24.899 -30.819 -14.384 1.00 24.36 214 PRO A O 1
ATOM 1598 N N . LEU A 1 219 ? 25.839 -28.776 -14.163 1.00 23.50 215 LEU A N 1
ATOM 1599 C CA . LEU A 1 219 ? 26.904 -29.076 -15.120 1.00 24.63 215 LEU A CA 1
ATOM 1600 C C . LEU A 1 219 ? 27.924 -30.042 -14.522 1.00 22.82 215 LEU A C 1
ATOM 1601 O O . LEU A 1 219 ? 28.522 -30.849 -15.237 1.00 25.02 215 LEU A O 1
ATOM 1606 N N . LEU A 1 220 ? 28.150 -29.926 -13.221 1.00 22.29 216 LEU A N 1
ATOM 1607 C CA . LEU A 1 220 ? 29.028 -30.863 -12.531 1.00 23.55 216 LEU A CA 1
ATOM 1608 C C . LEU A 1 220 ? 28.419 -32.262 -12.562 1.00 25.92 216 LEU A C 1
ATOM 1609 O O . LEU A 1 220 ? 29.130 -33.240 -12.809 1.00 24.87 216 LEU A O 1
ATOM 1614 N N . TYR A 1 221 ? 27.114 -32.354 -12.335 1.00 23.70 217 TYR A N 1
ATOM 1615 C CA . TYR A 1 221 ? 26.414 -33.636 -12.428 1.00 19.61 217 TYR A CA 1
ATOM 1616 C C . TYR A 1 221 ? 26.647 -34.279 -13.787 1.00 22.98 217 TYR A C 1
ATOM 1617 O O . TYR A 1 221 ? 27.051 -35.425 -13.864 1.00 24.52 217 TYR A O 1
ATOM 1626 N N . THR A 1 222 ? 26.392 -33.551 -14.871 1.00 25.24 218 THR A N 1
ATOM 1627 C CA . THR A 1 222 ? 26.420 -34.227 -16.150 1.00 21.84 218 THR A CA 1
ATOM 1628 C C . THR A 1 222 ? 27.864 -34.474 -16.606 1.00 23.91 218 THR A C 1
ATOM 1629 O O . THR A 1 222 ? 28.129 -35.475 -17.249 1.00 26.36 218 THR A O 1
ATOM 1633 N N . SER A 1 223 ? 28.803 -33.609 -16.228 1.00 26.38 219 SER A N 1
ATOM 1634 C CA A SER A 1 223 ? 30.203 -33.835 -16.569 0.40 28.46 219 SER A CA 1
ATOM 1635 C CA B SER A 1 223 ? 30.201 -33.845 -16.579 0.60 28.27 219 SER A CA 1
ATOM 1636 C C . SER A 1 223 ? 30.756 -35.053 -15.826 1.00 28.70 219 SER A C 1
ATOM 1637 O O . SER A 1 223 ? 31.513 -35.844 -16.390 1.00 27.98 219 SER A O 1
ATOM 1642 N N . THR A 1 224 ? 30.403 -35.208 -14.552 1.00 27.06 220 THR A N 1
ATOM 1643 C CA A THR A 1 224 ? 30.862 -36.366 -13.781 0.77 25.88 220 THR A CA 1
ATOM 1644 C CA B THR A 1 224 ? 30.902 -36.373 -13.816 0.23 26.04 220 THR A CA 1
ATOM 1645 C C . THR A 1 224 ? 30.225 -37.659 -14.284 1.00 26.25 220 THR A C 1
ATOM 1646 O O . THR A 1 224 ? 30.867 -38.700 -14.360 1.00 29.07 220 THR A O 1
ATOM 1653 N N . ARG A 1 225 ? 28.947 -37.588 -14.631 1.00 25.93 221 ARG A N 1
ATOM 1654 C CA A ARG A 1 225 ? 28.213 -38.750 -15.105 0.26 25.68 221 ARG A CA 1
ATOM 1655 C CA B ARG A 1 225 ? 28.242 -38.771 -15.082 0.74 22.42 221 ARG A CA 1
ATOM 1656 C C . ARG A 1 225 ? 28.794 -39.243 -16.424 1.00 29.61 221 ARG A C 1
ATOM 1657 O O . ARG A 1 225 ? 28.973 -40.437 -16.636 1.00 29.22 221 ARG A O 1
ATOM 1672 N N . THR A 1 226 ? 29.086 -38.304 -17.319 1.00 24.71 222 THR A N 1
ATOM 1673 C CA . THR A 1 226 ? 29.637 -38.657 -18.625 1.00 26.94 222 THR A CA 1
ATOM 1674 C C . THR A 1 226 ? 31.041 -39.230 -18.443 1.00 32.99 222 THR A C 1
ATOM 1675 O O . THR A 1 226 ? 31.414 -40.202 -19.091 1.00 34.80 222 THR A O 1
ATOM 1679 N N . PHE A 1 227 ? 31.817 -38.635 -17.542 1.00 29.09 223 PHE A N 1
ATOM 1680 C CA . PHE A 1 227 ? 33.194 -39.092 -17.351 1.00 31.97 223 PHE A CA 1
ATOM 1681 C C . PHE A 1 227 ? 33.298 -40.488 -16.719 1.00 34.93 223 PHE A C 1
ATOM 1682 O O . PHE A 1 227 ? 34.224 -41.234 -17.040 1.00 40.06 223 PHE A O 1
ATOM 1690 N N . VAL A 1 228 ? 32.378 -40.872 -15.831 1.00 29.14 224 VAL A N 1
ATOM 1691 C CA A VAL A 1 228 ? 32.462 -42.202 -15.240 0.48 28.83 224 VAL A CA 1
ATOM 1692 C CA B VAL A 1 228 ? 32.455 -42.213 -15.249 0.52 28.43 224 VAL A CA 1
ATOM 1693 C C . VAL A 1 228 ? 32.125 -43.246 -16.310 1.00 38.35 224 VAL A C 1
ATOM 1694 O O . VAL A 1 228 ? 32.602 -44.377 -16.249 1.00 39.35 224 VAL A O 1
ATOM 1701 N N . ARG A 1 229 ? 31.337 -42.843 -17.304 1.00 30.67 225 ARG A N 1
ATOM 1702 C CA . ARG A 1 229 ? 30.943 -43.756 -18.380 1.00 36.23 225 ARG A CA 1
ATOM 1703 C C . ARG A 1 229 ? 32.024 -43.859 -19.460 1.00 37.42 225 ARG A C 1
ATOM 1704 O O . ARG A 1 229 ? 32.155 -44.890 -20.130 1.00 41.98 225 ARG A O 1
ATOM 1712 N N . HIS A 1 230 ? 32.802 -42.795 -19.616 1.00 37.23 226 HIS A N 1
ATOM 1713 C CA . HIS A 1 230 ? 33.830 -42.728 -20.649 1.00 42.63 226 HIS A CA 1
ATOM 1714 C C . HIS A 1 230 ? 35.145 -42.119 -20.165 1.00 43.22 226 HIS A C 1
ATOM 1715 O O . HIS A 1 230 ? 35.496 -41.000 -20.534 1.00 36.06 226 HIS A O 1
ATOM 1722 N N . PRO A 1 231 ? 35.893 -42.858 -19.340 1.00 41.78 227 PRO A N 1
ATOM 1723 C CA . PRO A 1 231 ? 37.120 -42.272 -18.780 1.00 45.90 227 PRO A CA 1
ATOM 1724 C C . PRO A 1 231 ? 38.255 -41.970 -19.789 1.00 45.87 227 PRO A C 1
ATOM 1725 O O . PRO A 1 231 ? 39.167 -41.240 -19.411 1.00 48.31 227 PRO A O 1
ATOM 1729 N N . GLU A 1 232 ? 38.172 -42.486 -21.016 1.00 42.94 228 GLU A N 1
ATOM 1730 C CA . GLU A 1 232 ? 39.253 -42.433 -22.024 1.00 48.42 228 GLU A CA 1
ATOM 1731 C C . GLU A 1 232 ? 39.206 -41.161 -22.852 1.00 59.87 228 GLU A C 1
ATOM 1732 O O . GLU A 1 232 ? 40.134 -40.765 -23.567 1.00 58.62 228 GLU A O 1
ATOM 1738 N N . HIS A 1 233 ? 38.066 -40.542 -22.673 1.00 52.97 229 HIS A N 1
ATOM 1739 C CA . HIS A 1 233 ? 37.542 -39.362 -23.292 1.00 44.56 229 HIS A CA 1
ATOM 1740 C C . HIS A 1 233 ? 38.116 -38.096 -22.634 1.00 42.54 229 HIS A C 1
ATOM 1741 O O . HIS A 1 233 ? 37.647 -37.634 -21.604 1.00 42.64 229 HIS A O 1
ATOM 1748 N N . GLU A 1 234 ? 39.170 -37.535 -23.224 1.00 46.97 230 GLU A N 1
ATOM 1749 C CA . GLU A 1 234 ? 39.984 -36.533 -22.516 1.00 38.78 230 GLU A CA 1
ATOM 1750 C C . GLU A 1 234 ? 39.321 -35.154 -22.419 1.00 45.48 230 GLU A C 1
ATOM 1751 O O . GLU A 1 234 ? 39.604 -34.388 -21.478 1.00 42.68 230 GLU A O 1
ATOM 1757 N N . GLU A 1 235 ? 38.404 -34.852 -23.334 1.00 41.35 231 GLU A N 1
ATOM 1758 C CA . GLU A 1 235 ? 37.617 -33.640 -23.188 1.00 43.02 231 GLU A CA 1
ATOM 1759 C C . GLU A 1 235 ? 36.599 -33.818 -22.072 1.00 40.38 231 GLU A C 1
ATOM 1760 O O . GLU A 1 235 ? 36.232 -32.864 -21.394 1.00 39.71 231 GLU A O 1
ATOM 1766 N N . ALA A 1 236 ? 36.141 -35.049 -21.878 1.00 39.10 232 ALA A N 1
ATOM 1767 C CA . ALA A 1 236 ? 35.224 -35.327 -20.779 1.00 34.23 232 ALA A CA 1
ATOM 1768 C C . ALA A 1 236 ? 35.920 -35.080 -19.435 1.00 34.90 232 ALA A C 1
ATOM 1769 O O . ALA A 1 236 ? 35.325 -34.541 -18.508 1.00 32.35 232 ALA A O 1
ATOM 1771 N N . ARG A 1 237 ? 37.189 -35.466 -19.346 1.00 42.61 233 ARG A N 1
ATOM 1772 C CA . ARG A 1 237 ? 37.973 -35.264 -18.132 1.00 35.45 233 ARG A CA 1
ATOM 1773 C C . ARG A 1 237 ? 38.157 -33.776 -17.861 1.00 34.15 233 ARG A C 1
ATOM 1774 O O . ARG A 1 237 ? 37.944 -33.287 -16.762 1.00 33.48 233 ARG A O 1
ATOM 1782 N N . ARG A 1 238 ? 38.559 -33.062 -18.901 1.00 37.16 234 ARG A N 1
ATOM 1783 C CA . ARG A 1 238 ? 38.768 -31.621 -18.831 1.00 34.04 234 ARG A CA 1
ATOM 1784 C C . ARG A 1 238 ? 37.526 -30.849 -18.407 1.00 34.85 234 ARG A C 1
ATOM 1785 O O . ARG A 1 238 ? 37.584 -29.966 -17.556 1.00 36.50 234 ARG A O 1
ATOM 1793 N N . ASN A 1 239 ? 36.402 -31.182 -19.025 1.00 31.44 235 ASN A N 1
ATOM 1794 C CA . ASN A 1 239 ? 35.135 -30.556 -18.670 1.00 28.40 235 ASN A CA 1
ATOM 1795 C C . ASN A 1 239 ? 34.766 -30.827 -17.219 1.00 25.54 235 ASN A C 1
ATOM 1796 O O . ASN A 1 239 ? 34.285 -29.947 -16.525 1.00 30.46 235 ASN A O 1
ATOM 1801 N N . ARG A 1 240 ? 34.998 -32.044 -16.753 1.00 33.77 236 ARG A N 1
ATOM 1802 C CA . ARG A 1 240 ? 34.664 -32.347 -15.369 1.00 32.84 236 ARG A CA 1
ATOM 1803 C C . ARG A 1 240 ? 35.575 -31.571 -14.417 1.00 31.02 236 ARG A C 1
ATOM 1804 O O . ARG A 1 240 ? 35.098 -31.044 -13.409 1.00 31.70 236 ARG A O 1
ATOM 1812 N N . ASP A 1 241 ? 36.868 -31.483 -14.740 1.00 32.19 237 ASP A N 1
ATOM 1813 C CA . ASP A 1 241 ? 37.802 -30.733 -13.897 1.00 31.89 237 ASP A CA 1
ATOM 1814 C C . ASP A 1 241 ? 37.425 -29.263 -13.863 1.00 32.25 237 ASP A C 1
ATOM 1815 O O . ASP A 1 241 ? 37.493 -28.621 -12.818 1.00 29.26 237 ASP A O 1
ATOM 1820 N N . TYR A 1 242 ? 37.046 -28.732 -15.017 1.00 33.40 238 TYR A N 1
ATOM 1821 C CA . TYR A 1 242 ? 36.731 -27.317 -15.137 1.00 32.56 238 TYR A CA 1
ATOM 1822 C C . TYR A 1 242 ? 35.487 -26.963 -14.354 1.00 35.74 238 TYR A C 1
ATOM 1823 O O . TYR A 1 242 ? 35.463 -25.960 -13.627 1.00 33.35 238 TYR A O 1
ATOM 1832 N N . THR A 1 243 ? 34.444 -27.778 -14.479 1.00 27.97 239 THR A N 1
ATOM 1833 C CA A THR A 1 243 ? 33.203 -27.530 -13.764 0.70 27.42 239 THR A CA 1
ATOM 1834 C CA B THR A 1 243 ? 33.215 -27.483 -13.759 0.30 29.13 239 THR A CA 1
ATOM 1835 C C . THR A 1 243 ? 33.401 -27.738 -12.262 1.00 29.64 239 THR A C 1
ATOM 1836 O O . THR A 1 243 ? 32.806 -27.047 -11.449 1.00 30.21 239 THR A O 1
ATOM 1843 N N . ALA A 1 244 ? 34.256 -28.685 -11.895 1.00 29.49 240 ALA A N 1
ATOM 1844 C CA . ALA A 1 244 ? 34.598 -28.857 -10.481 1.00 29.19 240 ALA A CA 1
ATOM 1845 C C . ALA A 1 244 ? 35.236 -27.578 -9.918 1.00 31.06 240 ALA A C 1
ATOM 1846 O O . ALA A 1 244 ? 34.894 -27.146 -8.815 1.00 29.75 240 ALA A O 1
ATOM 1848 N N . ASP A 1 245 ? 36.167 -26.984 -10.669 1.00 28.55 241 ASP A N 1
ATOM 1849 C CA . ASP A 1 245 ? 36.814 -25.751 -10.222 1.00 25.50 241 ASP A CA 1
ATOM 1850 C C . ASP A 1 245 ? 35.793 -24.640 -10.049 1.00 32.97 241 ASP A C 1
ATOM 1851 O O . ASP A 1 245 ? 35.852 -23.873 -9.078 1.00 29.62 241 ASP A O 1
ATOM 1856 N N . GLU A 1 246 ? 34.849 -24.560 -10.986 1.00 27.84 242 GLU A N 1
ATOM 1857 C CA . GLU A 1 246 ? 33.801 -23.555 -10.923 1.00 28.97 242 GLU A CA 1
ATOM 1858 C C . GLU A 1 246 ? 32.927 -23.763 -9.692 1.00 25.94 242 GLU A C 1
ATOM 1859 O O . GLU A 1 246 ? 32.529 -22.806 -9.049 1.00 30.09 242 GLU A O 1
ATOM 1865 N N . MET A 1 247 ? 32.637 -25.024 -9.388 1.00 26.93 243 MET A N 1
ATOM 1866 C CA . MET A 1 247 ? 31.837 -25.385 -8.221 1.00 32.22 243 MET A CA 1
ATOM 1867 C C . MET A 1 247 ? 32.531 -24.943 -6.942 1.00 30.56 243 MET A C 1
ATOM 1868 O O . MET A 1 247 ? 31.930 -24.308 -6.063 1.00 27.79 243 MET A O 1
ATOM 1873 N N . HIS A 1 248 ? 33.809 -25.286 -6.847 1.00 32.02 244 HIS A N 1
ATOM 1874 C CA A HIS A 1 248 ? 34.579 -24.952 -5.660 0.59 32.02 244 HIS A CA 1
ATOM 1875 C CA B HIS A 1 248 ? 34.653 -24.952 -5.702 0.41 30.38 244 HIS A CA 1
ATOM 1876 C C . HIS A 1 248 ? 34.670 -23.446 -5.464 1.00 31.73 244 HIS A C 1
ATOM 1877 O O . HIS A 1 248 ? 34.525 -22.960 -4.334 1.00 27.41 244 HIS A O 1
ATOM 1890 N N . SER A 1 249 ? 34.864 -22.702 -6.548 1.00 27.27 245 SER A N 1
ATOM 1891 C CA A SER A 1 249 ? 34.915 -21.246 -6.471 0.39 29.70 245 SER A CA 1
ATOM 1892 C CA B SER A 1 249 ? 34.909 -21.248 -6.465 0.61 29.67 245 SER A CA 1
ATOM 1893 C C . SER A 1 249 ? 33.603 -20.643 -5.964 1.00 28.47 245 SER A C 1
ATOM 1894 O O . SER A 1 249 ? 33.617 -19.726 -5.157 1.00 25.12 245 SER A O 1
ATOM 1899 N N . ALA A 1 250 ? 32.471 -21.157 -6.437 1.00 26.30 246 ALA A N 1
ATOM 1900 C CA . ALA A 1 250 ? 31.182 -20.634 -5.988 1.00 28.16 246 ALA A CA 1
ATOM 1901 C C . ALA A 1 250 ? 30.967 -20.877 -4.497 1.00 27.64 246 ALA A C 1
ATOM 1902 O O . ALA A 1 250 ? 30.469 -20.007 -3.776 1.00 25.06 246 ALA A O 1
ATOM 1904 N N . LEU A 1 251 ? 31.310 -22.079 -4.044 1.00 25.95 247 LEU A N 1
ATOM 1905 C CA . LEU A 1 251 ? 31.111 -22.423 -2.633 1.00 22.55 247 LEU A CA 1
ATOM 1906 C C . LEU A 1 251 ? 32.032 -21.577 -1.767 1.00 22.68 247 LEU A C 1
ATOM 1907 O O . LEU A 1 251 ? 31.596 -21.045 -0.745 1.00 24.62 247 LEU A O 1
ATOM 1912 N N . ASN A 1 252 ? 33.293 -21.443 -2.179 1.00 25.60 248 ASN A N 1
ATOM 1913 C CA . ASN A 1 252 ? 34.218 -20.569 -1.461 1.00 22.62 248 ASN A CA 1
ATOM 1914 C C . ASN A 1 252 ? 33.733 -19.126 -1.445 1.00 27.68 248 ASN A C 1
ATOM 1915 O O . ASN A 1 252 ? 33.914 -18.414 -0.457 1.00 28.96 248 ASN A O 1
ATOM 1920 N N . ALA A 1 253 ? 33.133 -18.693 -2.549 1.00 25.18 249 ALA A N 1
ATOM 1921 C CA . ALA A 1 253 ? 32.594 -17.334 -2.621 1.00 25.92 249 ALA A CA 1
ATOM 1922 C C . ALA A 1 253 ? 31.446 -17.118 -1.630 1.00 26.00 249 ALA A C 1
ATOM 1923 O O . ALA A 1 253 ? 31.394 -16.081 -0.950 1.00 26.06 249 ALA A O 1
ATOM 1925 N N . LEU A 1 254 ? 30.532 -18.085 -1.534 1.00 25.13 250 LEU A N 1
ATOM 1926 C CA . LEU A 1 254 ? 29.453 -17.999 -0.554 1.00 24.47 250 LEU A CA 1
ATOM 1927 C C . LEU A 1 254 ? 30.018 -17.875 0.849 1.00 27.26 250 LEU A C 1
ATOM 1928 O O . LEU A 1 254 ? 29.600 -17.020 1.626 1.00 26.51 250 LEU A O 1
ATOM 1933 N N . GLU A 1 255 ? 30.963 -18.745 1.185 1.00 25.32 251 GLU A N 1
ATOM 1934 C CA . GLU A 1 255 ? 31.549 -18.718 2.522 1.00 23.46 251 GLU A CA 1
ATOM 1935 C C . GLU A 1 255 ? 32.277 -17.402 2.797 1.00 29.02 251 GLU A C 1
ATOM 1936 O O . GLU A 1 255 ? 32.117 -16.822 3.866 1.00 30.11 251 GLU A O 1
ATOM 1942 N N . SER A 1 256 ? 33.087 -16.954 1.837 1.00 26.06 252 SER A N 1
ATOM 1943 C CA . SER A 1 256 ? 33.779 -15.672 1.948 1.00 28.95 252 SER A CA 1
ATOM 1944 C C . SER A 1 256 ? 32.825 -14.520 2.249 1.00 31.90 252 SER A C 1
ATOM 1945 O O . SER A 1 256 ? 33.040 -13.759 3.189 1.00 31.84 252 SER A O 1
ATOM 1948 N N . VAL A 1 257 ? 31.773 -14.386 1.448 1.00 25.71 253 VAL A N 1
ATOM 1949 C CA . VAL A 1 257 ? 30.829 -13.278 1.633 1.00 25.85 253 VAL A CA 1
ATOM 1950 C C . VAL A 1 257 ? 30.051 -13.407 2.937 1.00 26.29 253 VAL A C 1
ATOM 1951 O O . VAL A 1 257 ? 29.829 -12.414 3.625 1.00 28.57 253 VAL A O 1
ATOM 1955 N N . LEU A 1 258 ? 29.617 -14.620 3.278 1.00 26.44 254 LEU A N 1
ATOM 1956 C CA . LEU A 1 258 ? 28.912 -14.808 4.557 1.00 29.16 254 LEU A CA 1
ATOM 1957 C C . LEU A 1 258 ? 29.777 -14.317 5.716 1.00 28.65 254 LEU A C 1
ATOM 1958 O O . LEU A 1 258 ? 29.264 -13.758 6.689 1.00 31.58 254 LEU A O 1
ATOM 1963 N N . ASN A 1 259 ? 31.088 -14.521 5.596 1.00 30.10 255 ASN A N 1
ATOM 1964 C CA . ASN A 1 259 ? 32.050 -14.045 6.594 1.00 30.43 255 ASN A CA 1
ATOM 1965 C C . ASN A 1 259 ? 32.474 -12.589 6.420 1.00 31.43 255 ASN A C 1
ATOM 1966 O O . ASN A 1 259 ? 33.378 -12.115 7.114 1.00 38.78 255 ASN A O 1
ATOM 1971 N N . GLY A 1 260 ? 31.833 -11.878 5.500 1.00 33.12 256 GLY A N 1
ATOM 1972 C CA . GLY A 1 260 ? 32.057 -10.448 5.359 1.00 30.14 256 GLY A CA 1
ATOM 1973 C C . GLY A 1 260 ? 33.283 -10.106 4.538 1.00 32.75 256 GLY A C 1
ATOM 1974 O O . GLY A 1 260 ? 33.802 -8.985 4.597 1.00 37.66 256 GLY A O 1
ATOM 1975 N N . GLN A 1 261 ? 33.743 -11.073 3.756 1.00 32.73 257 GLN A N 1
ATOM 1976 C CA . GLN A 1 261 ? 34.925 -10.899 2.920 1.00 31.14 257 GLN A CA 1
ATOM 1977 C C . GLN A 1 261 ? 34.586 -10.825 1.434 1.00 38.45 257 GLN A C 1
ATOM 1978 O O . GLN A 1 261 ? 33.541 -11.308 1.006 1.00 37.80 257 GLN A O 1
ATOM 1984 N N . GLN A 1 262 ? 35.470 -10.219 0.649 1.00 37.27 258 GLN A N 1
ATOM 1985 C CA . GLN A 1 262 ? 35.328 -10.267 -0.803 1.00 48.79 258 GLN A CA 1
ATOM 1986 C C . GLN A 1 262 ? 35.630 -11.667 -1.326 1.00 57.03 258 GLN A C 1
ATOM 1987 O O . GLN A 1 262 ? 36.510 -12.349 -0.800 1.00 64.42 258 GLN A O 1
ATOM 1993 N N . PRO A 1 263 ? 34.896 -12.101 -2.364 1.00 45.47 259 PRO A N 1
ATOM 1994 C CA . PRO A 1 263 ? 35.163 -13.407 -2.983 1.00 47.49 259 PRO A CA 1
ATOM 1995 C C . PRO A 1 263 ? 36.456 -13.419 -3.809 1.00 54.81 259 PRO A C 1
ATOM 1996 O O . PRO A 1 263 ? 36.985 -12.350 -4.123 1.00 55.01 259 PRO A O 1
ATOM 2000 N N . LYS A 1 264 ? 36.934 -14.626 -4.128 1.00 69.10 260 LYS A N 1
ATOM 2001 C CA . LYS A 1 264 ? 38.153 -14.893 -4.913 1.00 73.85 260 LYS A CA 1
ATOM 2002 C C . LYS A 1 264 ? 39.428 -14.692 -4.097 1.00 83.23 260 LYS A C 1
ATOM 2003 O O . LYS A 1 264 ? 39.503 -13.812 -3.240 1.00 91.50 260 LYS A O 1
ATOM 2009 N N . THR B 2 15 ? 13.600 -21.722 12.504 1.00 80.66 46 THR B N 1
ATOM 2010 C CA . THR B 2 15 ? 13.924 -20.305 12.625 1.00 77.86 46 THR B CA 1
ATOM 2011 C C . THR B 2 15 ? 15.276 -20.097 13.310 1.00 73.30 46 THR B C 1
ATOM 2012 O O . THR B 2 15 ? 15.872 -21.043 13.832 1.00 77.35 46 THR B O 1
ATOM 2016 N N . SER B 2 16 ? 15.753 -18.854 13.300 1.00 52.65 47 SER B N 1
ATOM 2017 C CA . SER B 2 16 ? 17.091 -18.522 13.786 1.00 37.42 47 SER B CA 1
ATOM 2018 C C . SER B 2 16 ? 17.069 -17.965 15.212 1.00 33.78 47 SER B C 1
ATOM 2019 O O . SER B 2 16 ? 16.009 -17.629 15.732 1.00 40.23 47 SER B O 1
ATOM 2022 N N . ILE B 2 17 ? 18.240 -17.850 15.834 1.00 34.33 48 ILE B N 1
ATOM 2023 C CA . ILE B 2 17 ? 18.302 -17.323 17.201 1.00 34.36 48 ILE B CA 1
ATOM 2024 C C . ILE B 2 17 ? 17.859 -15.863 17.227 1.00 35.26 48 ILE B C 1
ATOM 2025 O O . ILE B 2 17 ? 17.075 -15.456 18.091 1.00 33.63 48 ILE B O 1
ATOM 2030 N N . VAL B 2 18 ? 18.360 -15.069 16.288 1.00 31.31 49 VAL B N 1
ATOM 2031 C CA . VAL B 2 18 ? 17.939 -13.676 16.209 1.00 30.68 49 VAL B CA 1
ATOM 2032 C C . VAL B 2 18 ? 16.424 -13.588 16.092 1.00 34.47 49 VAL B C 1
ATOM 2033 O O . VAL B 2 18 ? 15.793 -12.803 16.795 1.00 33.72 49 VAL B O 1
ATOM 2037 N N . GLU B 2 19 ? 15.832 -14.429 15.250 1.00 32.37 50 GLU B N 1
ATOM 2038 C CA . GLU B 2 19 ? 14.388 -14.366 15.037 1.00 35.41 50 GLU B CA 1
ATOM 2039 C C . GLU B 2 19 ? 13.637 -14.685 16.321 1.00 36.92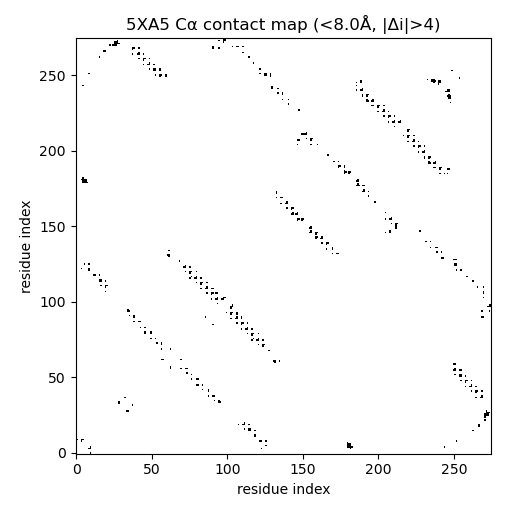 50 GLU B C 1
ATOM 2040 O O . GLU B 2 19 ? 12.657 -14.019 16.670 1.00 36.78 50 GLU B O 1
ATOM 2046 N N . MET B 2 20 ? 14.122 -15.682 17.046 1.00 31.96 51 MET B N 1
ATOM 2047 C CA . MET B 2 20 ? 13.444 -16.106 18.259 1.00 33.82 51 MET B CA 1
ATOM 2048 C C . MET B 2 20 ? 13.539 -15.054 19.342 1.00 34.60 51 MET B C 1
ATOM 2049 O O . MET B 2 20 ? 12.667 -14.969 20.212 1.00 39.03 51 MET B O 1
ATOM 2054 N N . MET B 2 21 ? 14.584 -14.241 19.293 1.00 34.95 52 MET B N 1
ATOM 2055 C CA . MET B 2 21 ? 14.782 -13.252 20.346 1.00 33.56 52 MET B CA 1
ATOM 2056 C C . MET B 2 21 ? 14.110 -11.914 20.062 1.00 29.70 52 MET B C 1
ATOM 2057 O O . MET B 2 21 ? 14.205 -11.003 20.880 1.00 30.56 52 MET B O 1
ATOM 2062 N N . GLN B 2 22 ? 13.444 -11.780 18.915 1.00 30.85 53 GLN B N 1
ATOM 2063 C CA . GLN B 2 22 ? 12.848 -10.490 18.556 1.00 28.69 53 GLN B CA 1
ATOM 2064 C C . GLN B 2 22 ? 11.813 -10.018 19.581 1.00 32.37 53 GLN B C 1
ATOM 2065 O O . GLN B 2 22 ? 11.904 -8.901 20.088 1.00 33.91 53 GLN B O 1
ATOM 2071 N N . MET B 2 23 ? 10.843 -10.871 19.895 1.00 32.27 54 MET B N 1
ATOM 2072 C CA . MET B 2 23 ? 9.791 -10.478 20.841 1.00 29.77 54 MET B CA 1
ATOM 2073 C C . MET B 2 23 ? 10.330 -10.278 22.273 1.00 33.03 54 MET B C 1
ATOM 2074 O O . MET B 2 23 ? 10.010 -9.280 22.898 1.00 32.29 54 MET B O 1
ATOM 2079 N N . PRO B 2 24 ? 11.157 -11.203 22.798 1.00 34.29 55 PRO B N 1
ATOM 2080 C CA . PRO B 2 24 ? 11.674 -10.945 24.152 1.00 31.86 55 PRO B CA 1
ATOM 2081 C C . PRO B 2 24 ? 12.573 -9.711 24.270 1.00 31.58 55 PRO B C 1
ATOM 2082 O O . PRO B 2 24 ? 12.608 -9.082 25.328 1.00 31.51 55 PRO B O 1
ATOM 2086 N N . THR B 2 25 ? 13.301 -9.380 23.209 1.00 28.78 56 THR B N 1
ATOM 2087 C CA . THR B 2 25 ? 14.101 -8.160 23.180 1.00 26.25 56 THR B CA 1
ATOM 2088 C C . THR B 2 25 ? 13.198 -6.941 23.298 1.00 33.00 56 THR B C 1
ATOM 2089 O O . THR B 2 25 ? 13.477 -6.013 24.065 1.00 33.09 56 THR B O 1
ATOM 2093 N N . GLN B 2 26 ? 12.120 -6.935 22.522 1.00 30.67 57 GLN B N 1
ATOM 2094 C CA . GLN B 2 26 ? 11.184 -5.819 22.561 1.00 27.73 57 GLN B CA 1
ATOM 2095 C C . GLN B 2 26 ? 10.587 -5.664 23.946 1.00 29.42 57 GLN B C 1
ATOM 2096 O O . GLN B 2 26 ? 10.471 -4.562 24.459 1.00 31.03 57 GLN B O 1
ATOM 2102 N N . GLN B 2 27 ? 10.241 -6.768 24.582 1.00 30.32 58 GLN B N 1
ATOM 2103 C CA . GLN B 2 27 ? 9.543 -6.647 25.851 1.00 28.50 58 GLN B CA 1
ATOM 2104 C C . GLN B 2 27 ? 10.503 -6.195 26.923 1.00 33.71 58 GLN B C 1
ATOM 2105 O O . GLN B 2 27 ? 10.132 -5.416 27.796 1.00 33.89 58 GLN B O 1
ATOM 2111 N N . LEU B 2 28 ? 11.737 -6.681 26.857 1.00 29.48 59 LEU B N 1
ATOM 2112 C CA . LEU B 2 28 ? 12.763 -6.252 27.801 1.00 28.71 59 LEU B CA 1
ATOM 2113 C C . LEU B 2 28 ? 13.067 -4.766 27.591 1.00 30.65 59 LEU B C 1
ATOM 2114 O O . LEU B 2 28 ? 13.126 -4.006 28.546 1.00 28.83 59 LEU B O 1
ATOM 2119 N N . LYS B 2 29 ? 13.248 -4.355 26.337 1.00 27.96 60 LYS B N 1
ATOM 2120 C CA . LYS B 2 29 ? 13.425 -2.941 26.027 1.00 29.39 60 LYS B CA 1
ATOM 2121 C C . LYS B 2 29 ? 12.289 -2.118 26.624 1.00 29.48 60 LYS B C 1
ATOM 2122 O O . LYS B 2 29 ? 12.515 -1.109 27.299 1.00 27.65 60 LYS B O 1
ATOM 2128 N N . GLN B 2 30 ? 11.062 -2.563 26.374 1.00 28.79 61 GLN B N 1
ATOM 2129 C CA . GLN B 2 30 ? 9.880 -1.841 26.831 1.00 29.20 61 GLN B CA 1
ATOM 2130 C C . GLN B 2 30 ? 9.885 -1.682 28.350 1.00 30.46 61 GLN B C 1
ATOM 2131 O O . GLN B 2 30 ? 9.583 -0.602 28.865 1.00 32.74 61 GLN B O 1
ATOM 2137 N N . SER B 2 31 ? 10.230 -2.753 29.058 1.00 29.60 62 SER B N 1
ATOM 2138 C CA . SER B 2 31 ? 10.155 -2.730 30.521 1.00 27.89 62 SER B CA 1
ATOM 2139 C C . SER B 2 31 ? 11.232 -1.831 31.126 1.00 32.53 62 SER B C 1
ATOM 2140 O O . SER B 2 31 ? 10.996 -1.208 32.167 1.00 33.11 62 SER B O 1
ATOM 2143 N N . VAL B 2 32 ? 12.393 -1.744 30.473 1.00 27.01 63 VAL B N 1
ATOM 2144 C CA . VAL B 2 32 ? 13.456 -0.845 30.933 1.00 27.43 63 VAL B CA 1
ATOM 2145 C C . VAL B 2 32 ? 13.061 0.609 30.696 1.00 30.90 63 VAL B C 1
ATOM 2146 O O . VAL B 2 32 ? 13.176 1.440 31.592 1.00 29.39 63 VAL B O 1
ATOM 2150 N N . MET B 2 33 ? 12.585 0.916 29.495 1.00 31.28 64 MET B N 1
ATOM 2151 C CA . MET B 2 33 ? 12.210 2.292 29.183 1.00 32.35 64 MET B CA 1
ATOM 2152 C C . MET B 2 33 ? 11.041 2.779 30.055 1.00 29.68 64 MET B C 1
ATOM 2153 O O . MET B 2 33 ? 11.027 3.929 30.493 1.00 32.42 64 MET B O 1
ATOM 2158 N N . ASP B 2 34 ? 10.078 1.900 30.325 1.00 31.53 65 ASP B N 1
ATOM 2159 C CA . ASP B 2 34 ? 8.939 2.243 31.170 1.00 31.52 65 ASP B CA 1
ATOM 2160 C C . ASP B 2 34 ? 9.390 2.646 32.567 1.00 33.53 65 ASP B C 1
ATOM 2161 O O . ASP B 2 34 ? 8.835 3.569 33.172 1.00 33.32 65 ASP B O 1
ATOM 2166 N N . LEU B 2 35 ? 10.386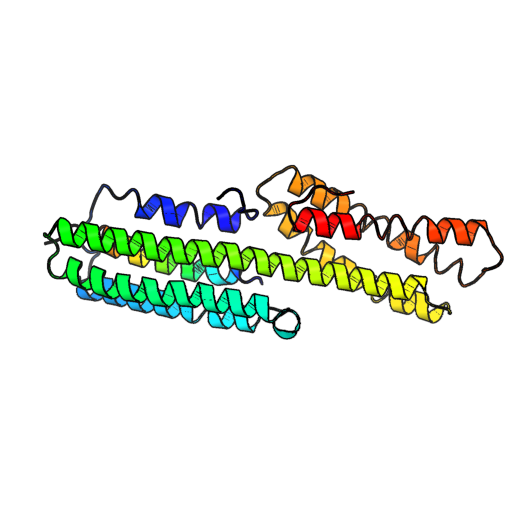 1.938 33.087 1.00 29.34 66 LEU B N 1
ATOM 2167 C CA . LEU B 2 35 ? 10.880 2.257 34.425 1.00 31.06 66 LEU B CA 1
ATOM 2168 C C . LEU B 2 35 ? 11.684 3.548 34.395 1.00 33.14 66 LEU B C 1
ATOM 2169 O O . LEU B 2 35 ? 11.553 4.379 35.285 1.00 34.08 66 LEU B O 1
ATOM 2174 N N . LEU B 2 36 ? 12.514 3.728 33.374 1.00 30.47 67 LEU B N 1
ATOM 2175 C CA . LEU B 2 36 ? 13.420 4.881 33.376 1.00 32.16 67 LEU B CA 1
ATOM 2176 C C . LEU B 2 36 ? 12.728 6.183 33.004 1.00 31.54 67 LEU B C 1
ATOM 2177 O O . LEU B 2 36 ? 13.214 7.267 33.344 1.00 35.25 67 LEU B O 1
ATOM 2182 N N . THR B 2 37 ? 11.589 6.095 32.330 1.00 32.94 68 THR B N 1
ATOM 2183 C CA . THR B 2 37 ? 10.859 7.315 31.975 1.00 34.71 68 THR B CA 1
ATOM 2184 C C . THR B 2 37 ? 9.740 7.643 32.983 1.00 39.31 68 THR B C 1
ATOM 2185 O O . THR B 2 37 ? 8.921 8.527 32.745 1.00 37.33 68 THR B O 1
ATOM 2189 N N . TYR B 2 38 ? 9.718 6.946 34.117 1.00 33.63 69 TYR B N 1
ATOM 2190 C CA . TYR B 2 38 ? 8.785 7.274 35.188 1.00 34.72 69 TYR B CA 1
ATOM 2191 C C . TYR B 2 38 ? 9.173 8.620 35.780 1.00 34.34 69 TYR B C 1
ATOM 2192 O O . TYR B 2 38 ? 10.334 8.842 36.100 1.00 40.24 69 TYR B O 1
ATOM 2201 N N . GLU B 2 39 ? 8.199 9.513 35.913 1.00 33.06 70 GLU B N 1
ATOM 2202 C CA . GLU B 2 39 ? 8.487 10.898 36.278 1.00 34.61 70 GLU B CA 1
ATOM 2203 C C . GLU B 2 39 ? 8.779 11.090 37.760 1.00 40.85 70 GLU B C 1
ATOM 2204 O O . GLU B 2 39 ? 9.360 12.099 38.156 1.00 46.96 70 GLU B O 1
ATOM 2210 N N . GLY B 2 40 ? 8.359 10.137 38.581 1.00 51.00 71 GLY B N 1
ATOM 2211 C CA . GLY B 2 40 ? 8.538 10.262 40.014 1.00 46.05 71 GLY B CA 1
ATOM 2212 C C . GLY B 2 40 ? 7.273 10.711 40.717 1.00 57.31 71 GLY B C 1
ATOM 2213 O O . GLY B 2 40 ? 6.217 10.836 40.098 1.00 52.70 71 GLY B O 1
ATOM 2214 N N . SER B 2 41 ? 7.386 10.962 42.016 1.00 64.39 72 SER B N 1
ATOM 2215 C CA . SER B 2 41 ? 6.221 11.255 42.844 1.00 71.02 72 SER B CA 1
ATOM 2216 C C . SER B 2 41 ? 5.879 12.743 42.882 1.00 76.72 72 SER B C 1
ATOM 2217 O O . SER B 2 41 ? 6.760 13.599 42.808 1.00 78.83 72 SER B O 1
#

Organism: Caenorhabditis elegans (NCBI:txid6239)

Nearest PDB structures (foldseek):
  5xa5-assembly1_A  TM=1.004E+00  e=3.810E-33  Caenorhabditis elegans
  1dow-assembly1_A  TM=8.897E-01  e=1.330E-09  Mus musculus
  4p9t-assembly1_C  TM=8.032E-01  e=4.855E-10  Mus musculus
  4dj9-assembly1_A  TM=7.718E-01  e=3.471E-08  Homo sapiens
  4e17-assembly1_A  TM=8.344E-01  e=1.464E-07  Gallus gallus

Secondary structure (DSSP, 8-state):
-TT--BHHHHHHHHHHHHHHT-----BPPPTT--HHHHHHHHHHHHHHHHHHHHHHHHT-TTTTT-HHHHHHHHHHHHHHHHHHHHHHHHHHHHHHTTT-HHHHHHHHHHHHHHHHHHHHHHHHHHHHHHHHHHHHHHHHHHHHHHHHH--SHHHHHHHHHHHHHHHHHHHHHHHHHHHHBSSHHHHHHHHHHHHHHHHHHHHHHHHHHHHHH-TT-HHHHHHHHHHHHHHHHHHHHHHHHHTT----/--HHHHTHHHHHHHHHHHHHHHTB---

Sequence (275 aa):
IDEVRRSKNVLKQIITQLINEVTNITETFPLKPGQTTEGLVATLDAAVANFLQTTGSFAISKCPIANSDPRAIDLLHEALGAVQDTGQVMIQTGRDFVRDSTSTNKRAIATNSGRNLLTAVAKFLILADSIDVKVIVDKVDEVRETAHQMIEADTTKIKVDDLYNLLLISQIEELDITTVRRRAIDLVKPPNQRDDLLAARSSALRQTTAPLLYTSSTTRRTFVVRHPEHEEARRNRDYTTADEMHHSSALNALESVLNGQQPKTSIVEMMQMPTQQLKQSVMDLLTYEGS

GO terms:
  GO:0051015 actin filament binding (F, IDA)
  GO:0043296 apical junction complex (C, IDA)
  GO:0005912 adherens junction (C, IDA)
  GO:0016342 catenin complex (C, IDA)
  GO:0042074 cell migration involved in gastrulation (P, IGI)
  GO:0010172 embryonic body morphogenesis (P, IMP)
  GO:0016477 cell migration (P, IMP)
  GO:0030866 cortical actin cytoskeleton organization (P, IMP)
  GO:0032880 regulation of protein localization (P, IMP)
  GO:0032956 regulation of actin cytoskeleton organization (P, IMP)
  GO:0008013 beta-catenin binding (F, IPI)
  GO:0005912 adherens junction (C, EXP)
  GO:0044331 cell-cell adhesion mediated by cadherin (P, EXP)
  GO:0005737 cytoplasm (C, EXP)

Solvent-accessible surface area: 14474 Å² total; per-residue (Å²): 144,127,140,10,82,1,93,37,0,50,122,11,7,61,63,1,49,78,62,2,66,106,50,131,120,47,92,95,58,88,140,86,41,74,32,76,16,4,5,60,65,0,69,62,11,3,40,66,0,29,119,30,0,54,113,0,1,81,132,6,94,6,45,122,68,31,82,194,1,21,90,89,0,97,123,18,13,24,44,0,90,92,32,0,96,80,0,12,106,22,0,66,65,0,6,160,56,10,98,25,117,99,78,52,57,85,0,37,84,6,0,137,71,0,0,40,10,0,5,136,0,0,60,33,0,14,50,3,20,11,92,40,21,20,66,44,0,59,74,0,58,85,10,0,91,80,1,21,115,15,104,52,83,120,104,1,41,79,24,30,96,101,0,78,66,25,6,82,90,1,12,102,54,0,120,139,19,2,138,36,7,42,99,74,82,19,93,75,45,0,65,63,5,36,54,39,3,80,114,3,2,58,85,0,48,68,8,4,58,64,16,39,146,67,80,116,88,129,132,17,115,157,70,48,67,136,5,10,96,56,0,65,42,4,0,78,9,1,50,26,1,6,74,24,117,155,36,209,151,34,3,6,51,48,0,69,138,10,0,68,70,0,19,104,3,0,27,38,0,1,19,19,84,10,125

InterPro domains:
  IPR001033 Alpha-catenin [PR00805] (105-123)
  IPR001033 Alpha-catenin [PR00805] (124-142)
  IPR001033 Alpha-catenin [PR00805] (299-323)
  IPR001033 Alpha-catenin [PR00805] (367-387)
  IPR001033 Alpha-catenin [PR00805] (488-512)
  IPR001033 Alpha-catenin [PR00805] (717-739)
  IPR001033 Alpha-catenin [PR00805] (781-805)
  IPR001033 Alpha-catenin [PR00805] (857-875)
  IPR006077 Vinculin/alpha-catenin [PF01044] (15-869)
  IPR036723 Alpha-catenin/vinculin-like superfamily [SSF47220] (49-255)
  IPR036723 Alpha-catenin/vinculin-like superfamily [SSF47220] (371-500)
  IPR036723 Alpha-catenin/vinculin-like superfamily [SSF47220] (502-640)
  IPR036723 Alpha-catenin/vinculin-like superfamily [SSF47220] (682-863)

Radius of gyration: 25.3 Å; Cα contacts (8 Å, |Δi|>4): 319; chains: 2; bounding box: 43×59×69 Å